Protein AF-A0A8I0ADL7-F1 (afdb_monomer_lite)

Radius of gyration: 33.32 Å; chains: 1; bounding box: 75×34×121 Å

Structure (mmCIF, N/CA/C/O backbone):
data_AF-A0A8I0ADL7-F1
#
_entry.id   AF-A0A8I0ADL7-F1
#
loop_
_atom_site.group_PDB
_atom_site.id
_atom_site.type_symbol
_atom_site.label_atom_id
_atom_site.label_alt_id
_atom_site.label_comp_id
_atom_site.label_asym_id
_atom_site.label_entity_id
_atom_site.label_seq_id
_atom_site.pdbx_PDB_ins_code
_atom_site.Cartn_x
_atom_site.Cartn_y
_atom_site.Cartn_z
_atom_site.occupancy
_atom_site.B_iso_or_equiv
_atom_site.auth_seq_id
_atom_site.auth_comp_id
_atom_site.auth_asym_id
_atom_site.auth_atom_id
_atom_site.pdbx_PDB_model_num
ATOM 1 N N . MET A 1 1 ? 48.361 0.001 -85.211 1.00 38.28 1 MET A N 1
ATOM 2 C CA . MET A 1 1 ? 48.095 0.526 -83.853 1.00 38.28 1 MET A CA 1
ATOM 3 C C . MET A 1 1 ? 46.851 -0.174 -83.327 1.00 38.28 1 MET A C 1
ATOM 5 O O . MET A 1 1 ? 45.799 -0.035 -83.933 1.00 38.28 1 MET A O 1
ATOM 9 N N . CYS A 1 2 ? 47.005 -1.022 -82.308 1.00 33.47 2 CYS A N 1
ATOM 10 C CA . CYS A 1 2 ? 45.939 -1.869 -81.765 1.00 33.47 2 CYS A CA 1
ATOM 11 C C . CYS A 1 2 ? 45.079 -1.099 -80.755 1.00 33.47 2 CYS A C 1
ATOM 13 O O . CYS A 1 2 ? 45.612 -0.497 -79.826 1.00 33.47 2 CYS A O 1
ATOM 15 N N . HIS A 1 3 ? 43.758 -1.172 -80.921 1.00 34.69 3 HIS A N 1
ATOM 16 C CA . HIS A 1 3 ? 42.772 -0.795 -79.914 1.00 34.69 3 HIS A CA 1
ATOM 17 C C . HIS A 1 3 ? 42.781 -1.815 -78.773 1.00 34.69 3 HIS A C 1
ATOM 19 O O . HIS A 1 3 ? 42.575 -3.003 -79.006 1.00 34.69 3 HIS A O 1
ATOM 25 N N . ILE A 1 4 ? 42.942 -1.347 -77.536 1.00 37.59 4 ILE A N 1
ATOM 26 C CA . ILE A 1 4 ? 42.627 -2.132 -76.343 1.00 37.59 4 ILE A CA 1
ATOM 27 C C . ILE A 1 4 ? 41.613 -1.332 -75.526 1.00 37.59 4 ILE A C 1
ATOM 29 O O . ILE A 1 4 ? 41.943 -0.395 -74.806 1.00 37.59 4 ILE A O 1
ATOM 33 N N . SER A 1 5 ? 40.346 -1.708 -75.689 1.00 38.28 5 SER A N 1
ATOM 34 C CA . SER A 1 5 ? 39.256 -1.372 -74.776 1.00 38.28 5 SER A CA 1
ATOM 35 C C . SER A 1 5 ? 39.447 -2.193 -73.499 1.00 38.28 5 SER A C 1
ATOM 37 O O . SER A 1 5 ? 39.475 -3.420 -73.572 1.00 38.28 5 SER A O 1
ATOM 39 N N . HIS A 1 6 ? 39.556 -1.550 -72.337 1.00 36.50 6 HIS A N 1
ATOM 40 C CA . HIS A 1 6 ? 39.354 -2.207 -71.043 1.00 36.50 6 HIS A CA 1
ATOM 41 C C . HIS A 1 6 ? 38.124 -1.604 -70.381 1.00 36.50 6 HIS A C 1
ATOM 43 O O . HIS A 1 6 ? 38.134 -0.500 -69.842 1.00 36.50 6 HIS A O 1
ATOM 49 N N . ASN A 1 7 ? 37.036 -2.357 -70.491 1.00 37.72 7 ASN A N 1
ATOM 50 C CA . ASN A 1 7 ? 35.769 -2.089 -69.850 1.00 37.72 7 ASN A CA 1
ATOM 51 C C . ASN A 1 7 ? 35.719 -2.861 -68.518 1.00 37.72 7 ASN A C 1
ATOM 53 O O . ASN A 1 7 ? 36.075 -4.035 -68.489 1.00 37.72 7 ASN A O 1
ATOM 57 N N . LYS A 1 8 ? 35.180 -2.196 -67.487 1.00 39.69 8 LYS A N 1
ATOM 58 C CA . LYS A 1 8 ? 34.629 -2.717 -66.216 1.00 39.69 8 LYS A CA 1
ATOM 59 C C . LYS A 1 8 ? 35.579 -3.368 -65.199 1.00 39.69 8 LYS A C 1
ATOM 61 O O . LYS A 1 8 ? 36.076 -4.457 -65.413 1.00 39.69 8 LYS A O 1
ATOM 66 N N . TYR A 1 9 ? 35.608 -2.785 -63.996 1.00 37.03 9 TYR A N 1
ATOM 67 C CA . TYR A 1 9 ? 34.741 -3.232 -62.891 1.00 37.03 9 TYR A CA 1
ATOM 68 C C . TYR A 1 9 ? 34.242 -2.002 -62.115 1.00 37.03 9 TYR A C 1
ATOM 70 O O . TYR A 1 9 ? 34.957 -1.426 -61.297 1.00 37.03 9 TYR A O 1
ATOM 78 N N . LYS A 1 10 ? 33.001 -1.565 -62.375 1.00 42.97 10 LYS A N 1
ATOM 79 C CA . LYS A 1 10 ? 32.279 -0.727 -61.407 1.00 42.97 10 LYS A CA 1
ATOM 80 C C . LYS A 1 10 ? 31.961 -1.644 -60.231 1.00 42.97 10 LYS A C 1
ATOM 82 O O . LYS A 1 10 ? 31.223 -2.606 -60.404 1.00 42.97 10 LYS A O 1
ATOM 87 N N . LYS A 1 11 ? 32.550 -1.367 -59.068 1.00 43.62 11 LYS A N 1
ATOM 88 C CA . LYS A 1 11 ? 32.186 -2.012 -57.805 1.00 43.62 11 LYS A CA 1
ATOM 89 C C . LYS A 1 11 ? 30.704 -1.712 -57.571 1.00 43.62 11 LYS A C 1
ATOM 91 O O . LYS A 1 11 ? 30.345 -0.551 -57.368 1.00 43.62 11 LYS A O 1
ATOM 96 N N . ASP A 1 12 ? 29.852 -2.724 -57.704 1.00 48.47 12 ASP A N 1
ATOM 97 C CA . ASP A 1 12 ? 28.422 -2.587 -57.459 1.00 48.47 12 ASP A CA 1
ATOM 98 C C . ASP A 1 12 ? 28.220 -2.124 -56.014 1.00 48.47 12 ASP A C 1
ATOM 100 O O . ASP A 1 12 ? 28.507 -2.852 -55.066 1.00 48.47 12 ASP A O 1
ATOM 104 N N . LYS A 1 13 ? 27.717 -0.897 -55.830 1.00 50.97 13 LYS A N 1
ATOM 105 C CA . LYS A 1 13 ? 27.369 -0.333 -54.510 1.00 50.97 13 LYS A CA 1
ATOM 106 C C . LYS A 1 13 ? 26.152 -1.021 -53.864 1.00 50.97 13 LYS A C 1
ATOM 108 O O . LYS A 1 13 ? 25.677 -0.569 -52.828 1.00 50.97 13 LYS A O 1
ATOM 113 N N . ASN A 1 14 ? 25.650 -2.086 -54.488 1.00 50.06 14 ASN A N 1
ATOM 114 C CA . ASN A 1 14 ? 24.454 -2.819 -54.090 1.00 50.06 14 ASN A CA 1
ATOM 115 C C . ASN A 1 14 ? 24.756 -4.238 -53.583 1.00 50.06 14 ASN A C 1
ATOM 117 O O . ASN A 1 14 ? 23.829 -4.946 -53.204 1.00 50.06 14 ASN A O 1
ATOM 121 N N . ALA A 1 15 ? 26.026 -4.659 -53.538 1.00 45.53 15 ALA A N 1
ATOM 122 C CA . ALA A 1 15 ? 26.404 -5.924 -52.915 1.00 45.53 15 ALA A CA 1
ATOM 123 C C . ALA A 1 15 ? 26.212 -5.823 -51.387 1.00 45.53 15 ALA A C 1
ATOM 125 O O . ALA A 1 15 ? 27.072 -5.291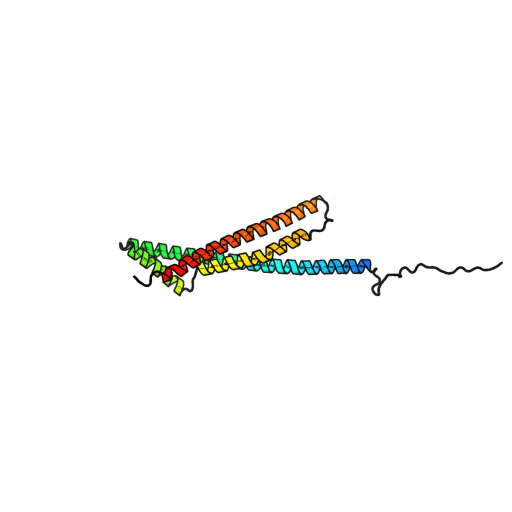 -50.690 1.00 45.53 15 ALA A O 1
ATOM 126 N N . GLY A 1 16 ? 25.051 -6.269 -50.891 1.00 53.47 16 GLY A N 1
ATOM 127 C CA . GLY A 1 16 ? 24.686 -6.268 -49.465 1.00 53.47 16 GLY A CA 1
ATOM 128 C C . GLY A 1 16 ? 23.463 -5.419 -49.088 1.00 53.47 16 GLY A C 1
ATOM 129 O O . GLY A 1 16 ? 23.227 -5.203 -47.901 1.00 53.47 16 GLY A O 1
ATOM 130 N N . ARG A 1 17 ? 22.698 -4.909 -50.065 1.00 52.03 17 ARG A N 1
ATOM 131 C CA . ARG A 1 17 ? 21.415 -4.227 -49.820 1.00 52.03 17 ARG A CA 1
ATOM 132 C C . ARG A 1 17 ? 20.249 -5.163 -50.116 1.00 52.03 17 ARG A C 1
ATOM 134 O O . ARG A 1 17 ? 20.230 -5.803 -51.163 1.00 52.03 17 ARG A O 1
ATOM 141 N N . ASN A 1 18 ? 19.291 -5.223 -49.201 1.00 57.12 18 ASN A N 1
ATOM 142 C CA . ASN A 1 18 ? 18.025 -5.928 -49.389 1.00 57.12 18 ASN A CA 1
ATOM 143 C C . ASN A 1 18 ? 17.024 -5.074 -50.202 1.00 57.12 18 ASN A C 1
ATOM 145 O O . ASN A 1 18 ? 17.338 -3.953 -50.604 1.00 57.12 18 ASN A O 1
ATOM 149 N N . GLU A 1 19 ? 15.816 -5.597 -50.447 1.00 59.50 19 GLU A N 1
ATOM 150 C CA . GLU A 1 19 ? 14.785 -5.006 -51.330 1.00 59.50 19 GLU A CA 1
ATOM 151 C C . GLU A 1 19 ? 14.378 -3.560 -50.973 1.00 59.50 19 GLU A C 1
ATOM 153 O O . GLU A 1 19 ? 13.867 -2.833 -51.822 1.00 59.50 19 GLU A O 1
ATOM 158 N N . THR A 1 20 ? 14.662 -3.107 -49.747 1.00 60.91 20 THR A N 1
ATOM 159 C CA . THR A 1 20 ? 14.390 -1.744 -49.259 1.00 60.91 20 THR A CA 1
ATOM 160 C C . THR A 1 20 ? 15.557 -0.763 -49.446 1.00 60.91 20 THR A C 1
ATOM 162 O O . THR A 1 20 ? 15.407 0.426 -49.170 1.00 60.91 20 THR A O 1
ATOM 165 N N . GLY A 1 21 ? 16.720 -1.217 -49.928 1.00 68.31 21 GLY A N 1
ATOM 166 C CA . GLY A 1 21 ? 17.890 -0.374 -50.210 1.00 68.31 21 GLY A CA 1
ATOM 167 C C . GLY A 1 21 ? 18.791 -0.062 -49.006 1.00 68.31 21 GLY A C 1
ATOM 168 O O . GLY A 1 21 ? 19.774 0.672 -49.162 1.00 68.31 21 GLY A O 1
ATOM 169 N N . TYR A 1 22 ? 18.511 -0.628 -47.829 1.00 75.62 22 TYR A N 1
ATOM 170 C CA . TYR A 1 22 ? 19.315 -0.457 -46.614 1.00 75.62 22 TYR A CA 1
ATOM 171 C C . TYR A 1 22 ? 20.359 -1.571 -46.455 1.00 75.62 22 TYR A C 1
ATOM 173 O O . TYR A 1 22 ? 20.213 -2.664 -46.999 1.00 75.62 22 TYR A O 1
ATOM 181 N N . SER A 1 23 ? 21.453 -1.288 -45.736 1.00 82.06 23 SER A N 1
ATOM 182 C CA . SER A 1 23 ? 22.385 -2.347 -45.331 1.00 82.06 23 SER A CA 1
ATOM 183 C C . SER A 1 23 ? 21.751 -3.208 -44.241 1.00 82.06 23 SER A C 1
ATOM 185 O O . SER A 1 23 ? 20.998 -2.699 -43.408 1.00 82.06 23 SER A O 1
ATOM 187 N N . GLU A 1 24 ? 22.103 -4.491 -44.205 1.00 82.12 24 GLU A N 1
ATOM 188 C CA . GLU A 1 24 ? 21.674 -5.431 -43.160 1.00 82.12 24 GLU A CA 1
ATOM 189 C C . GLU A 1 24 ? 21.956 -4.900 -41.741 1.00 82.12 24 GLU A C 1
ATOM 191 O O . GLU A 1 24 ? 21.109 -4.984 -40.857 1.00 82.12 24 GLU A O 1
ATOM 196 N N . GLU A 1 25 ? 23.096 -4.231 -41.547 1.00 83.56 25 GLU A N 1
ATOM 197 C CA . GLU A 1 25 ? 23.460 -3.559 -40.293 1.00 83.56 25 GLU A CA 1
ATOM 198 C C . GLU A 1 25 ? 22.448 -2.477 -39.876 1.00 83.56 25 GLU A C 1
ATOM 200 O O . GLU A 1 25 ? 22.075 -2.387 -38.706 1.00 83.56 25 GLU A O 1
ATOM 205 N N . THR A 1 26 ? 21.962 -1.677 -40.831 1.00 81.75 26 THR A N 1
ATOM 206 C CA . THR A 1 26 ? 20.983 -0.614 -40.556 1.00 81.75 26 THR A CA 1
ATOM 207 C C . THR A 1 26 ? 19.642 -1.207 -40.128 1.00 81.75 26 THR A C 1
ATOM 209 O O . THR A 1 26 ? 19.008 -0.701 -39.203 1.00 81.75 26 THR A O 1
ATOM 212 N N . ILE A 1 27 ? 19.228 -2.305 -40.763 1.00 81.81 27 ILE A N 1
ATOM 213 C CA . ILE A 1 27 ? 17.980 -3.011 -40.442 1.00 81.81 27 ILE A CA 1
ATOM 214 C C . ILE A 1 27 ? 18.072 -3.684 -39.079 1.00 81.81 27 ILE A C 1
ATOM 216 O O . ILE A 1 27 ? 17.157 -3.551 -38.273 1.00 81.81 27 ILE A O 1
ATOM 220 N N . ASN A 1 28 ? 19.193 -4.341 -38.781 1.00 84.69 28 ASN A N 1
ATOM 221 C CA . ASN A 1 28 ? 19.417 -4.962 -37.478 1.00 84.69 28 ASN A CA 1
ATOM 222 C C . ASN A 1 28 ? 19.406 -3.919 -36.356 1.00 84.69 28 ASN A C 1
ATOM 224 O O . ASN A 1 28 ? 18.779 -4.131 -35.320 1.00 84.69 28 ASN A O 1
ATOM 228 N N . LYS A 1 29 ? 20.026 -2.754 -36.578 1.00 82.19 29 LYS A N 1
ATOM 229 C CA . LYS A 1 29 ? 19.982 -1.631 -35.634 1.00 82.19 29 LYS A CA 1
ATOM 230 C C . LYS A 1 29 ? 18.554 -1.107 -35.427 1.00 82.19 29 LYS A C 1
ATOM 232 O O . LYS A 1 29 ? 18.148 -0.919 -34.285 1.00 82.19 29 LYS A O 1
ATOM 237 N N . TYR A 1 30 ? 17.788 -0.917 -36.503 1.00 81.19 30 TYR A N 1
ATOM 238 C CA . TYR A 1 30 ? 16.381 -0.505 -36.432 1.00 81.19 30 TYR A CA 1
ATOM 239 C C . TYR A 1 30 ? 15.512 -1.513 -35.662 1.00 81.19 30 TYR A C 1
ATOM 241 O O . TYR A 1 30 ? 14.776 -1.125 -34.754 1.00 81.19 30 TYR A O 1
ATOM 249 N N . ASN A 1 31 ? 15.636 -2.803 -35.979 1.00 84.44 31 ASN A N 1
ATOM 250 C CA . ASN A 1 31 ? 14.886 -3.869 -35.316 1.00 84.44 31 ASN A CA 1
ATOM 251 C C . ASN A 1 31 ? 15.227 -3.951 -33.822 1.00 84.44 31 ASN A C 1
ATOM 253 O O . ASN A 1 31 ? 14.325 -4.104 -33.002 1.00 84.44 31 ASN A O 1
ATOM 257 N N . ASN A 1 32 ? 16.505 -3.794 -33.460 1.00 83.31 32 ASN A N 1
ATOM 258 C CA . ASN A 1 32 ? 16.939 -3.806 -32.063 1.00 83.31 32 ASN A CA 1
ATOM 259 C C . ASN A 1 32 ? 16.347 -2.641 -31.260 1.00 83.31 32 ASN A C 1
ATOM 261 O O . ASN A 1 32 ? 15.847 -2.877 -30.164 1.00 83.31 32 ASN A O 1
ATOM 265 N N . TYR A 1 33 ? 16.354 -1.413 -31.794 1.00 80.44 33 TYR A N 1
ATOM 266 C CA . TYR A 1 33 ? 15.715 -0.281 -31.109 1.00 80.44 33 TYR A CA 1
ATOM 267 C C . TYR A 1 33 ? 14.202 -0.448 -31.012 1.00 80.44 33 TYR A C 1
ATOM 269 O O . TYR A 1 33 ? 13.638 -0.249 -29.946 1.00 80.44 33 TYR A O 1
ATOM 277 N N . THR A 1 34 ? 13.555 -0.904 -32.086 1.00 78.31 34 THR A N 1
ATOM 278 C CA . THR A 1 34 ? 12.106 -1.156 -32.078 1.00 78.31 34 THR A CA 1
ATOM 279 C C . THR A 1 34 ? 11.730 -2.191 -31.014 1.00 78.31 34 THR A C 1
ATOM 281 O O . THR A 1 34 ? 10.741 -2.028 -30.306 1.00 78.31 34 THR A O 1
ATOM 284 N N . LEU A 1 35 ? 12.532 -3.250 -30.860 1.00 83.06 35 LEU A N 1
ATOM 285 C CA . LEU A 1 35 ? 12.326 -4.251 -29.815 1.00 83.06 35 LEU A CA 1
ATOM 286 C C . LEU A 1 35 ? 12.529 -3.670 -28.407 1.00 83.06 35 LEU A C 1
ATOM 288 O O . LEU A 1 35 ? 11.755 -3.996 -27.510 1.00 83.06 35 LEU A O 1
ATOM 292 N N . GLN A 1 36 ? 13.539 -2.818 -28.209 1.00 82.25 36 GLN A N 1
ATOM 293 C CA . GLN A 1 36 ? 13.762 -2.126 -26.934 1.00 82.25 36 GLN A CA 1
ATOM 294 C C . GLN A 1 36 ? 12.583 -1.215 -26.577 1.00 82.25 36 GLN A C 1
ATOM 296 O O . GLN A 1 36 ? 12.064 -1.317 -25.468 1.00 82.25 36 GLN A O 1
ATOM 301 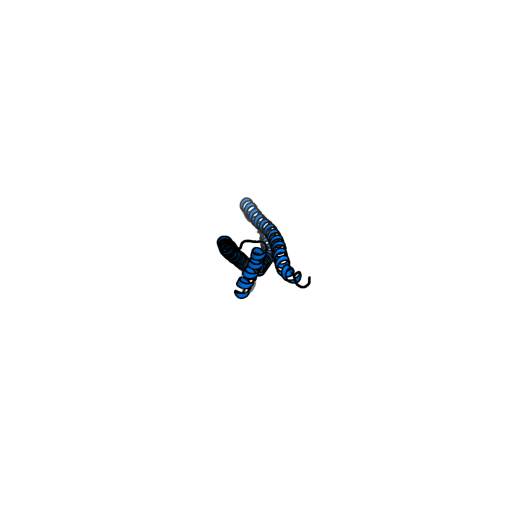N N . ASP A 1 37 ? 12.096 -0.418 -27.528 1.00 78.88 37 ASP A N 1
ATOM 302 C CA . ASP A 1 37 ? 10.944 0.465 -27.324 1.00 78.88 37 ASP A CA 1
ATOM 303 C C . ASP A 1 37 ? 9.684 -0.330 -26.945 1.00 78.88 37 ASP A C 1
ATOM 305 O O . ASP A 1 37 ? 8.954 0.056 -26.032 1.00 78.88 37 ASP A O 1
ATOM 309 N N . LEU A 1 38 ? 9.439 -1.478 -27.589 1.00 85.00 38 LEU A N 1
ATOM 310 C CA . LEU A 1 38 ? 8.326 -2.367 -27.228 1.00 85.00 38 LEU A CA 1
ATOM 311 C C . LEU A 1 38 ? 8.464 -2.909 -25.798 1.00 85.00 38 LEU A C 1
ATOM 313 O O . LEU A 1 38 ? 7.496 -2.889 -25.038 1.00 85.00 38 LEU A O 1
ATOM 317 N N . GLN A 1 39 ? 9.665 -3.341 -25.404 1.00 87.38 39 GLN A N 1
ATOM 318 C CA . GLN A 1 39 ? 9.930 -3.810 -24.040 1.00 87.38 39 GLN A CA 1
ATOM 319 C C . GLN A 1 39 ? 9.786 -2.696 -22.997 1.00 87.38 39 GLN A C 1
ATOM 321 O O . GLN A 1 39 ? 9.387 -2.965 -21.863 1.00 87.38 39 GLN A O 1
ATOM 326 N N . ASP A 1 40 ? 10.139 -1.461 -23.342 1.00 84.56 40 ASP A N 1
ATOM 327 C CA . ASP A 1 40 ? 9.992 -0.313 -22.453 1.00 84.56 40 ASP A CA 1
ATOM 328 C C . ASP A 1 40 ? 8.523 0.108 -22.326 1.00 84.56 40 ASP A C 1
ATOM 330 O O . ASP A 1 40 ? 8.077 0.420 -21.219 1.00 84.56 40 ASP A O 1
ATOM 334 N N . ILE A 1 41 ? 7.735 0.022 -23.405 1.00 85.25 41 ILE A N 1
ATOM 335 C CA . ILE A 1 41 ? 6.276 0.200 -23.356 1.00 85.25 41 ILE A CA 1
ATOM 336 C C . ILE A 1 41 ? 5.644 -0.817 -22.402 1.00 85.25 41 ILE A C 1
ATOM 338 O O . ILE A 1 41 ? 4.873 -0.422 -21.528 1.00 85.25 41 ILE A O 1
ATOM 342 N N . GLU A 1 42 ? 5.970 -2.105 -22.521 1.00 89.56 42 GLU A N 1
ATOM 343 C CA . GLU A 1 42 ? 5.439 -3.150 -21.631 1.00 89.56 42 GLU A CA 1
ATOM 344 C C . GLU A 1 42 ? 5.814 -2.907 -20.162 1.00 89.56 42 GLU A C 1
ATOM 346 O O . GLU A 1 42 ? 4.986 -3.053 -19.254 1.00 89.56 42 GLU A O 1
ATOM 351 N N . LEU A 1 43 ? 7.054 -2.483 -19.919 1.00 90.75 43 LEU A N 1
ATOM 352 C CA . LEU A 1 43 ? 7.555 -2.206 -18.580 1.00 90.75 43 LEU A CA 1
ATOM 353 C C . LEU A 1 43 ? 6.862 -0.983 -17.961 1.00 90.75 43 LEU A C 1
ATOM 355 O O . LEU A 1 43 ? 6.409 -1.047 -16.816 1.00 90.75 43 LEU A O 1
ATOM 359 N N . LEU A 1 44 ? 6.710 0.105 -18.721 1.00 90.00 44 LEU A N 1
ATOM 360 C CA . LEU A 1 44 ? 5.943 1.279 -18.296 1.00 90.00 44 LEU A CA 1
ATOM 361 C C . LEU A 1 44 ? 4.471 0.933 -18.077 1.00 90.00 44 LEU A C 1
ATOM 363 O O . LEU A 1 44 ? 3.865 1.425 -17.124 1.00 90.00 44 LEU A O 1
ATOM 367 N N . GLN A 1 45 ? 3.905 0.061 -18.914 1.00 93.69 45 GLN A N 1
ATOM 368 C CA . GLN A 1 45 ? 2.528 -0.387 -18.768 1.00 93.69 45 GLN A CA 1
ATOM 369 C C . GLN A 1 45 ? 2.291 -1.161 -17.479 1.00 93.69 45 GLN A C 1
ATOM 371 O O . GLN A 1 45 ? 1.288 -0.960 -16.794 1.00 93.69 45 GLN A O 1
ATOM 376 N N . THR A 1 46 ? 3.220 -2.047 -17.147 1.00 94.06 46 THR A N 1
ATOM 377 C CA . THR A 1 46 ? 3.159 -2.822 -15.909 1.00 94.06 46 THR A CA 1
ATOM 378 C C . THR A 1 46 ? 3.353 -1.910 -14.699 1.00 94.06 46 THR A C 1
ATOM 380 O O . THR A 1 46 ? 2.622 -2.039 -13.718 1.00 94.06 46 THR A O 1
ATOM 383 N N . GLN A 1 47 ? 4.253 -0.925 -14.797 1.00 94.56 47 GLN A N 1
ATOM 384 C CA . GLN A 1 47 ? 4.495 0.033 -13.721 1.00 94.56 47 GLN A CA 1
ATOM 385 C C . GLN A 1 47 ? 3.241 0.834 -13.364 1.00 94.56 47 GLN A C 1
ATOM 387 O O . GLN A 1 47 ? 2.871 0.871 -12.193 1.00 94.56 47 GLN A O 1
ATOM 392 N N . TRP A 1 48 ? 2.579 1.475 -14.335 1.00 93.81 48 TRP A N 1
ATOM 393 C CA . TRP A 1 48 ? 1.426 2.322 -14.001 1.00 93.81 48 TRP A CA 1
ATOM 394 C C . TRP A 1 48 ? 0.256 1.503 -13.449 1.00 93.81 48 TRP A C 1
ATOM 396 O O . TRP A 1 48 ? -0.457 1.974 -12.566 1.00 93.81 48 TRP A O 1
ATOM 406 N N . LYS A 1 49 ? 0.077 0.257 -13.910 1.00 97.06 49 LYS A N 1
ATOM 407 C CA . LYS A 1 49 ? -0.934 -0.656 -13.356 1.00 97.06 49 LYS A CA 1
ATOM 408 C C . LYS A 1 49 ? -0.644 -0.986 -11.895 1.00 97.06 49 LYS A C 1
ATOM 410 O O . LYS A 1 49 ? -1.552 -0.926 -11.077 1.00 97.06 49 LYS A O 1
ATOM 415 N N . ALA A 1 50 ? 0.609 -1.287 -11.562 1.00 96.31 50 ALA A N 1
ATOM 416 C CA . ALA A 1 50 ? 1.011 -1.556 -10.185 1.00 96.31 50 ALA A CA 1
ATOM 417 C C . ALA A 1 50 ? 0.860 -0.317 -9.283 1.00 96.31 50 ALA A C 1
ATOM 419 O O . ALA A 1 50 ? 0.367 -0.426 -8.165 1.00 96.31 50 ALA A O 1
ATOM 420 N N . GLN A 1 51 ? 1.175 0.876 -9.797 1.00 96.31 51 GLN A N 1
ATOM 421 C CA . GLN A 1 51 ? 0.932 2.137 -9.087 1.00 96.31 51 GLN A CA 1
ATOM 422 C C . GLN A 1 51 ? -0.559 2.377 -8.816 1.00 96.31 51 GLN A C 1
ATOM 424 O O . GLN A 1 51 ? -0.908 2.842 -7.736 1.00 96.31 51 GLN A O 1
ATOM 429 N N . LEU A 1 52 ? -1.457 2.032 -9.746 1.00 97.75 52 LEU A N 1
ATOM 430 C CA . LEU A 1 52 ? -2.899 2.109 -9.483 1.00 97.75 52 LEU A CA 1
ATOM 431 C C . LEU A 1 52 ? -3.343 1.160 -8.369 1.00 97.75 52 LEU A C 1
ATOM 433 O O . LEU A 1 52 ? -4.222 1.519 -7.593 1.00 97.75 52 LEU A O 1
ATOM 437 N N . ILE A 1 53 ? -2.739 -0.025 -8.267 1.00 97.31 53 ILE A N 1
ATOM 438 C CA . ILE A 1 53 ? -3.029 -0.951 -7.168 1.00 97.31 53 ILE A CA 1
ATOM 439 C C . ILE A 1 53 ? -2.609 -0.338 -5.828 1.00 97.31 53 ILE A C 1
ATOM 441 O O . ILE A 1 53 ? -3.403 -0.369 -4.892 1.00 97.31 53 ILE A O 1
ATOM 445 N N . LEU A 1 54 ? -1.422 0.276 -5.750 1.00 97.00 54 LEU A N 1
ATOM 446 C CA . LEU A 1 54 ? -0.998 1.003 -4.546 1.00 97.00 54 LEU A CA 1
ATOM 447 C C . LEU A 1 54 ? -1.988 2.110 -4.174 1.00 97.00 54 LEU A C 1
ATOM 449 O O . LEU A 1 54 ? -2.376 2.226 -3.017 1.00 97.00 54 LEU A O 1
ATOM 453 N N . VAL A 1 55 ? -2.439 2.900 -5.156 1.00 97.81 55 VAL A N 1
ATOM 454 C CA . VAL A 1 55 ? -3.443 3.952 -4.928 1.00 97.81 55 VAL A CA 1
ATOM 455 C C . VAL A 1 55 ? -4.733 3.369 -4.348 1.00 97.81 55 VAL A C 1
ATOM 457 O O . VAL A 1 55 ? -5.302 3.953 -3.430 1.00 97.81 55 VAL A O 1
ATOM 460 N N . LEU A 1 56 ? -5.195 2.220 -4.849 1.00 97.69 56 LEU A N 1
ATOM 461 C CA . LEU A 1 56 ? -6.367 1.540 -4.294 1.00 97.69 56 LEU A CA 1
ATOM 462 C C . LEU A 1 56 ? -6.127 1.056 -2.858 1.00 97.69 56 LEU A C 1
ATOM 464 O O . LEU A 1 56 ? -7.016 1.214 -2.026 1.00 97.69 56 LEU A O 1
ATOM 468 N N . GLY A 1 57 ? -4.940 0.522 -2.564 1.00 97.44 57 GLY A N 1
ATOM 469 C CA . GLY A 1 57 ? -4.528 0.152 -1.209 1.00 97.44 57 GLY A CA 1
ATOM 470 C C . GLY A 1 57 ? -4.615 1.332 -0.239 1.00 97.44 57 GLY A C 1
ATOM 471 O O . GLY A 1 57 ? -5.389 1.280 0.714 1.00 97.44 57 GLY A O 1
ATOM 472 N N . TYR A 1 58 ? -3.977 2.454 -0.577 1.00 97.38 58 TYR A N 1
ATOM 473 C CA . TYR A 1 58 ? -4.023 3.671 0.237 1.00 97.38 58 TYR A CA 1
ATOM 474 C C . TYR A 1 58 ? -5.434 4.247 0.417 1.00 97.38 58 TYR A C 1
ATOM 476 O O . TYR A 1 58 ? -5.763 4.788 1.473 1.00 97.38 58 TYR A O 1
ATOM 484 N N . LEU A 1 59 ? -6.302 4.144 -0.595 1.00 98.12 59 LEU A N 1
ATOM 485 C CA . LEU A 1 59 ? -7.702 4.565 -0.467 1.00 98.12 59 LEU A CA 1
ATOM 486 C C . LEU A 1 59 ? -8.478 3.685 0.524 1.00 98.12 59 LEU A C 1
ATOM 488 O O . LEU A 1 59 ? -9.341 4.191 1.250 1.00 98.12 59 LEU A O 1
ATOM 492 N N . LEU A 1 60 ? -8.179 2.387 0.580 1.00 96.81 60 LEU A N 1
ATOM 493 C CA . LEU A 1 60 ? -8.758 1.489 1.578 1.00 96.81 60 LEU A CA 1
ATOM 494 C C . LEU A 1 60 ? -8.185 1.748 2.973 1.00 96.81 60 LEU A C 1
ATOM 496 O O . LEU A 1 60 ? -8.957 1.775 3.927 1.00 96.81 60 LEU A O 1
ATOM 500 N N . GLU A 1 61 ? -6.886 2.021 3.102 1.00 96.12 61 GLU A N 1
ATOM 501 C CA . GLU A 1 61 ? -6.269 2.400 4.383 1.00 96.12 61 GLU A CA 1
ATOM 502 C C . GLU A 1 61 ? -6.892 3.694 4.935 1.00 96.12 61 GLU A C 1
ATOM 504 O O . GLU A 1 61 ? -7.279 3.780 6.108 1.00 96.12 61 GLU A O 1
ATOM 509 N N . TYR A 1 62 ? -7.084 4.688 4.064 1.00 96.81 62 TYR A N 1
ATOM 510 C CA . TYR A 1 62 ? -7.826 5.906 4.382 1.00 96.81 62 TYR A CA 1
ATOM 511 C C . TYR A 1 62 ? -9.254 5.589 4.848 1.00 96.81 62 TYR A C 1
ATOM 513 O O . TYR A 1 62 ? -9.719 6.133 5.852 1.00 96.81 62 TYR A O 1
ATOM 521 N N . THR A 1 63 ? -9.944 4.684 4.151 1.00 95.19 63 THR A N 1
ATOM 522 C CA . THR A 1 63 ? -11.308 4.271 4.507 1.00 95.19 63 THR A CA 1
ATOM 523 C C . THR A 1 63 ? -11.348 3.600 5.881 1.00 95.19 63 THR A C 1
ATOM 525 O O . THR A 1 63 ? -12.178 3.981 6.706 1.00 95.19 63 THR A O 1
ATOM 528 N N . ALA A 1 64 ? -10.427 2.677 6.167 1.00 94.44 64 ALA A N 1
ATOM 529 C CA . ALA A 1 64 ? -10.299 2.041 7.477 1.00 94.44 64 ALA A CA 1
ATOM 530 C C . ALA A 1 64 ? -10.053 3.083 8.580 1.00 94.44 64 ALA A C 1
ATOM 532 O O . ALA A 1 64 ? -10.710 3.064 9.620 1.00 94.44 64 ALA A O 1
ATOM 533 N N . SER A 1 65 ? -9.189 4.068 8.327 1.00 95.00 65 SER A N 1
ATOM 534 C CA . SER A 1 65 ? -8.930 5.163 9.271 1.00 95.00 65 SER A CA 1
ATOM 535 C C . SER A 1 65 ? -10.190 5.982 9.572 1.00 95.00 65 SER A C 1
ATOM 537 O O . SER A 1 65 ? -10.478 6.277 10.733 1.00 95.00 65 SER A O 1
ATOM 539 N N . VAL A 1 66 ? -10.978 6.323 8.547 1.00 94.75 66 VAL A N 1
ATOM 540 C CA . VAL A 1 66 ? -12.255 7.038 8.719 1.00 94.75 66 VAL A CA 1
ATOM 541 C C . VAL A 1 66 ? -13.255 6.198 9.512 1.00 94.75 66 VAL A C 1
ATOM 543 O O . VAL A 1 66 ? -13.897 6.716 10.426 1.00 94.75 66 VAL A O 1
ATOM 546 N N . GLN A 1 67 ? -13.374 4.906 9.209 1.00 91.69 67 GLN A N 1
ATOM 547 C CA . GLN A 1 67 ? -14.252 4.012 9.964 1.00 91.69 67 GLN A CA 1
ATOM 548 C C . GLN A 1 67 ? -13.820 3.917 11.437 1.00 91.69 67 GLN A C 1
ATOM 550 O O . GLN A 1 67 ? -14.659 4.058 12.325 1.00 91.69 67 GLN A O 1
ATOM 555 N N . GLY A 1 68 ? -12.518 3.785 11.712 1.00 91.38 68 GLY A N 1
ATOM 556 C CA . GLY A 1 68 ? -11.975 3.784 13.072 1.00 91.38 68 GLY A CA 1
ATOM 557 C C . GLY A 1 68 ? -12.276 5.081 13.832 1.00 91.38 68 GLY A C 1
ATOM 558 O O . GLY A 1 68 ? -12.683 5.041 14.993 1.00 91.38 68 GLY A O 1
ATOM 559 N N . ILE A 1 69 ? -12.163 6.241 13.175 1.00 92.69 69 ILE A N 1
ATOM 560 C CA . ILE A 1 69 ? -12.563 7.530 13.762 1.00 92.69 69 ILE A CA 1
ATOM 561 C C . ILE A 1 69 ? -14.052 7.527 14.124 1.00 92.69 69 ILE A C 1
ATOM 563 O O . ILE A 1 69 ? -14.401 7.957 15.224 1.00 92.69 69 ILE A O 1
ATOM 567 N N . ASN A 1 70 ? -14.920 7.031 13.240 1.00 91.19 70 ASN A N 1
ATOM 568 C CA . ASN A 1 70 ? -16.362 6.980 13.491 1.00 91.19 70 ASN A CA 1
ATOM 569 C C . ASN A 1 70 ? -16.698 6.088 14.696 1.00 91.19 70 ASN A C 1
ATOM 571 O O . ASN A 1 70 ? -17.466 6.510 15.562 1.00 91.19 70 ASN A O 1
ATOM 575 N N . ILE A 1 71 ? -16.063 4.914 14.802 1.00 90.31 71 ILE A N 1
ATOM 576 C CA . ILE A 1 71 ? -16.185 4.013 15.962 1.00 90.31 71 ILE A CA 1
ATOM 577 C C . ILE A 1 71 ? -15.790 4.739 17.249 1.00 90.31 71 ILE A C 1
ATOM 579 O O . ILE A 1 71 ? -16.530 4.740 18.235 1.00 90.31 71 ILE A O 1
ATOM 583 N N . LEU A 1 72 ? -14.635 5.409 17.247 1.00 90.62 72 LEU A N 1
ATOM 584 C CA . LEU A 1 72 ? -14.147 6.135 18.418 1.00 90.62 72 LEU A CA 1
ATOM 585 C C . LEU A 1 72 ? -15.073 7.289 18.812 1.00 90.62 72 LEU A C 1
ATOM 587 O O . LEU A 1 72 ? -15.349 7.468 19.999 1.00 90.62 72 LEU A O 1
ATOM 591 N N . GLN A 1 73 ? -15.567 8.059 17.843 1.00 92.25 73 GLN A N 1
ATOM 592 C CA . GLN A 1 73 ? -16.497 9.162 18.092 1.00 92.25 73 GLN A CA 1
ATOM 593 C C . GLN A 1 73 ? -17.821 8.667 18.677 1.00 92.25 73 GLN A C 1
ATOM 595 O O . GLN A 1 73 ? -18.306 9.249 19.652 1.00 92.25 73 GLN A O 1
ATOM 600 N N . PHE A 1 74 ? -18.374 7.581 18.131 1.00 90.00 74 PHE A N 1
ATOM 601 C CA . PHE A 1 74 ? -19.585 6.953 18.655 1.00 90.00 74 PHE A CA 1
ATOM 602 C C . PHE A 1 74 ? -19.375 6.477 20.098 1.00 90.00 74 PHE A C 1
ATOM 604 O O . PHE A 1 74 ? -20.124 6.870 20.997 1.00 90.00 74 PHE A O 1
ATOM 611 N N . ARG A 1 75 ? -18.283 5.745 20.350 1.00 89.69 75 ARG A N 1
ATOM 612 C CA . ARG A 1 75 ? -17.924 5.249 21.685 1.00 89.69 75 ARG A CA 1
ATOM 613 C C . ARG A 1 75 ? -17.750 6.377 22.704 1.00 89.69 75 ARG A C 1
ATOM 615 O O . ARG A 1 75 ? -18.245 6.272 23.822 1.00 89.69 75 ARG A O 1
ATOM 622 N N . ILE A 1 76 ? -17.084 7.475 22.334 1.00 91.38 76 ILE A N 1
ATOM 623 C CA . ILE A 1 76 ? -16.913 8.652 23.206 1.00 91.38 76 ILE A CA 1
ATOM 624 C C . ILE A 1 76 ? -18.267 9.286 23.539 1.00 91.38 76 ILE A C 1
ATOM 626 O O . ILE A 1 76 ? -18.524 9.615 24.699 1.00 91.38 76 ILE A O 1
ATOM 630 N N . LYS A 1 77 ? -19.136 9.460 22.536 1.00 91.69 77 LYS A N 1
ATOM 631 C CA . LYS A 1 77 ? -20.465 10.048 22.728 1.00 91.69 77 LYS A CA 1
ATOM 632 C C . LYS A 1 77 ? -21.296 9.211 23.700 1.00 91.69 77 LYS A C 1
ATOM 634 O O . LYS A 1 77 ? -21.801 9.758 24.678 1.00 91.69 77 LYS A O 1
ATOM 639 N N . ARG A 1 78 ? -21.374 7.898 23.478 1.00 89.25 78 ARG A N 1
ATOM 640 C CA . ARG A 1 78 ? -22.122 6.981 24.345 1.00 89.25 78 ARG A CA 1
ATOM 641 C C . ARG A 1 78 ? -21.563 6.900 25.757 1.00 89.25 78 ARG A C 1
ATOM 643 O O . ARG A 1 78 ? -22.320 7.021 26.716 1.00 89.25 78 ARG A O 1
ATOM 650 N N . ARG A 1 79 ? -20.239 6.808 25.907 1.00 90.31 79 ARG A N 1
ATOM 651 C CA . ARG A 1 79 ? -19.599 6.826 27.230 1.00 90.31 79 ARG A CA 1
ATOM 652 C C . ARG A 1 79 ? -19.964 8.085 28.022 1.00 90.31 79 ARG A C 1
ATOM 654 O O . ARG A 1 79 ? -20.264 7.996 29.209 1.00 90.31 79 ARG A O 1
ATOM 661 N N . ASN A 1 80 ? -19.977 9.247 27.368 1.00 91.12 80 ASN A N 1
ATOM 662 C CA . ASN A 1 80 ? -20.393 10.495 28.006 1.00 91.12 80 ASN A CA 1
ATOM 663 C C . ASN A 1 80 ? -21.870 10.469 28.427 1.00 91.12 80 ASN A C 1
ATOM 665 O O . ASN A 1 80 ? -22.188 10.956 29.507 1.00 91.12 80 ASN A O 1
ATOM 669 N N . GLU A 1 81 ? -22.767 9.906 27.616 1.00 89.75 81 GLU A N 1
ATOM 670 C CA . GLU A 1 81 ? -24.191 9.769 27.961 1.00 89.75 81 GLU A CA 1
ATOM 671 C C . GLU A 1 81 ? -24.391 8.890 29.209 1.00 89.75 81 GLU A C 1
ATOM 673 O O . GLU A 1 81 ? -25.069 9.311 30.149 1.00 89.75 81 GLU A O 1
ATOM 678 N N . ILE A 1 82 ? -23.725 7.731 29.269 1.00 88.50 82 ILE A N 1
ATOM 679 C CA . ILE A 1 82 ? -23.746 6.812 30.424 1.00 88.50 82 ILE A CA 1
ATOM 680 C C . ILE A 1 82 ? -23.195 7.500 31.683 1.00 88.50 82 ILE A C 1
ATOM 682 O O . ILE A 1 82 ? -23.776 7.411 32.769 1.00 88.50 82 ILE A O 1
ATOM 686 N N . PHE A 1 83 ? -22.091 8.239 31.537 1.00 90.50 83 PHE A N 1
ATOM 687 C CA . PHE A 1 83 ? -21.486 8.989 32.636 1.00 90.50 83 PHE A CA 1
ATOM 688 C C . PHE A 1 83 ? -22.424 10.062 33.194 1.00 90.50 83 PHE A C 1
ATOM 690 O O . PHE A 1 83 ? -22.607 10.148 34.409 1.00 90.50 83 PHE A O 1
ATOM 697 N N . GLN A 1 84 ? -23.071 10.845 32.328 1.00 91.50 84 GLN A N 1
ATOM 698 C CA . GLN A 1 84 ? -24.019 11.882 32.753 1.00 91.50 84 GLN A CA 1
ATOM 699 C C . GLN A 1 84 ? -25.292 11.300 33.386 1.00 91.50 84 GLN A C 1
ATOM 701 O O . GLN A 1 84 ? -25.894 11.942 34.245 1.00 91.50 84 GLN A O 1
ATOM 706 N N . ALA A 1 85 ? -25.685 10.080 33.011 1.00 90.88 85 ALA A N 1
ATOM 707 C CA . ALA A 1 85 ? -26.788 9.357 33.640 1.00 90.88 85 ALA A CA 1
ATOM 708 C C . ALA A 1 85 ? -26.447 8.811 35.043 1.00 90.88 85 ALA A C 1
ATOM 710 O O . ALA A 1 85 ? -27.330 8.296 35.729 1.00 90.88 85 ALA A O 1
ATOM 711 N N . GLY A 1 86 ? -25.187 8.915 35.487 1.00 88.69 86 GLY A N 1
ATOM 712 C CA . GLY A 1 86 ? -24.726 8.362 36.764 1.00 88.69 86 GLY A CA 1
ATOM 713 C C . GLY A 1 86 ? -24.624 6.835 36.767 1.00 88.69 86 GLY A C 1
ATOM 714 O O . GLY A 1 86 ? -24.638 6.232 37.837 1.00 88.69 86 GLY A O 1
ATOM 715 N N . GLN A 1 87 ? -24.545 6.218 35.585 1.00 86.75 87 GLN A N 1
ATOM 716 C CA . GLN A 1 87 ? -24.539 4.765 35.383 1.00 86.75 87 GLN A CA 1
ATOM 717 C C . GLN A 1 87 ? -23.158 4.229 34.986 1.00 86.75 87 GLN A C 1
ATOM 719 O O . GLN A 1 87 ? -23.043 3.093 34.559 1.00 86.75 87 GLN A O 1
ATOM 724 N N . TYR A 1 88 ? -22.095 5.033 35.074 1.00 83.31 88 TYR A N 1
ATOM 725 C CA . TYR A 1 88 ? -20.779 4.591 34.617 1.00 83.31 88 TYR A CA 1
ATOM 726 C C . TYR A 1 88 ? -20.140 3.593 35.588 1.00 83.31 88 TYR A C 1
ATOM 728 O O . TYR A 1 88 ? -19.863 3.930 36.742 1.00 83.31 88 TYR A O 1
ATOM 736 N N . GLY A 1 89 ? -19.870 2.393 35.083 1.00 83.31 89 GLY A N 1
ATOM 737 C CA . GLY A 1 89 ? -19.190 1.307 35.774 1.00 83.31 89 GLY A CA 1
ATOM 738 C C . GLY A 1 89 ? -18.604 0.293 34.788 1.00 83.31 89 GLY A C 1
ATOM 739 O O . GLY A 1 89 ? -18.814 0.382 33.578 1.00 83.31 89 GLY A O 1
ATOM 740 N N . ASP A 1 90 ? -17.851 -0.678 35.313 1.00 81.62 90 ASP A N 1
ATOM 741 C CA . ASP A 1 90 ? -17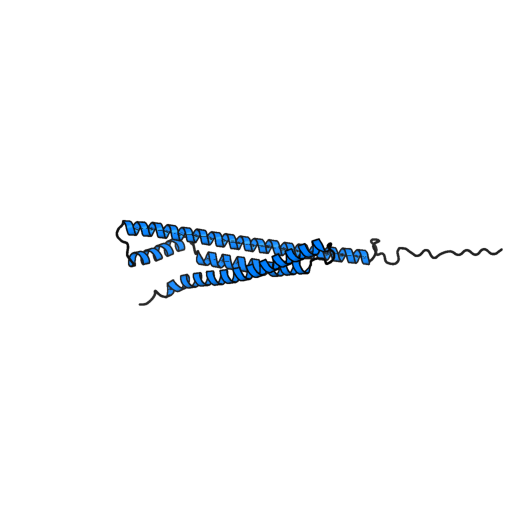.133 -1.681 34.506 1.00 81.62 90 ASP A CA 1
ATOM 742 C C . ASP A 1 90 ? -18.078 -2.551 33.656 1.00 81.62 90 ASP A C 1
ATOM 744 O O . ASP A 1 90 ? -17.726 -3.002 32.561 1.00 81.62 90 ASP A O 1
ATOM 748 N N . LYS A 1 91 ? -19.300 -2.773 34.153 1.00 82.50 91 LYS A N 1
ATOM 749 C CA . LYS A 1 91 ? -20.330 -3.536 33.449 1.00 82.50 91 LYS A CA 1
ATOM 750 C C . LYS A 1 91 ? -20.838 -2.768 32.228 1.00 82.50 91 LYS A C 1
ATOM 752 O O . LYS A 1 91 ? -20.882 -3.321 31.134 1.00 82.50 91 LYS A O 1
ATOM 757 N N . GLU A 1 92 ? -21.155 -1.492 32.402 1.00 83.00 92 GLU A N 1
ATOM 758 C CA . GLU A 1 92 ? -21.643 -0.613 31.342 1.00 83.00 92 GLU A CA 1
ATOM 759 C C . GLU A 1 92 ? -20.559 -0.322 30.298 1.00 83.00 92 GLU A C 1
ATOM 761 O O . GLU A 1 92 ? -20.866 -0.148 29.122 1.00 83.00 92 GLU A O 1
ATOM 766 N N . GLU A 1 93 ? -19.281 -0.317 30.688 1.00 78.81 93 GLU A N 1
ATOM 767 C CA . GLU A 1 93 ? -18.172 -0.232 29.734 1.00 78.81 93 GLU A CA 1
ATOM 768 C C . GLU A 1 93 ? -18.061 -1.489 28.855 1.00 78.81 93 GLU A C 1
ATOM 770 O O . GLU A 1 93 ? -17.807 -1.364 27.657 1.00 78.81 93 GLU A O 1
ATOM 775 N N . SER A 1 94 ? -18.315 -2.682 29.402 1.00 80.75 94 SER A N 1
ATOM 776 C CA . SER A 1 94 ? -18.371 -3.915 28.600 1.00 80.75 94 SER A CA 1
ATOM 777 C C . SER A 1 94 ? -19.596 -3.948 27.679 1.00 80.75 94 SER A C 1
ATOM 779 O O . SER A 1 94 ? -19.469 -4.284 26.505 1.00 80.75 94 SER A O 1
ATOM 781 N N . GLU A 1 95 ? -20.771 -3.544 28.174 1.00 83.75 95 GLU A N 1
ATOM 782 C CA . GLU A 1 95 ? -21.995 -3.442 27.359 1.00 83.75 95 GLU A CA 1
ATOM 783 C C . GLU A 1 95 ? -21.841 -2.416 26.224 1.00 83.75 95 GLU A C 1
ATOM 785 O O . GLU A 1 95 ? -22.263 -2.675 25.099 1.00 83.75 95 GLU A O 1
ATOM 790 N N . LEU A 1 96 ? -21.156 -1.296 26.482 1.00 85.06 96 LEU A N 1
ATOM 791 C CA . LEU A 1 96 ? -20.827 -0.291 25.472 1.00 85.06 96 LEU A CA 1
ATOM 792 C C . LEU A 1 96 ? -19.953 -0.856 24.345 1.00 85.06 96 LEU A C 1
ATOM 794 O O . LEU A 1 96 ? -20.140 -0.485 23.189 1.00 85.06 96 LEU A O 1
ATOM 798 N N . ILE A 1 97 ? -18.971 -1.703 24.665 1.00 82.38 97 ILE A N 1
ATOM 799 C CA . ILE A 1 97 ? -18.103 -2.321 23.650 1.00 82.38 97 ILE A CA 1
ATOM 800 C C . ILE A 1 97 ? -18.936 -3.198 22.710 1.00 82.38 97 ILE A C 1
ATOM 802 O O . ILE A 1 97 ? -18.756 -3.100 21.498 1.00 82.38 97 ILE A O 1
ATOM 806 N N . ASN A 1 98 ? -19.876 -3.971 23.258 1.00 82.69 98 ASN A N 1
ATOM 807 C CA . ASN A 1 98 ? -20.768 -4.818 22.468 1.00 82.69 98 ASN A CA 1
ATOM 808 C C . ASN A 1 98 ? -21.755 -3.984 21.629 1.00 82.69 98 ASN A C 1
ATOM 810 O O . ASN A 1 98 ? -21.881 -4.240 20.441 1.00 82.69 98 ASN A O 1
ATOM 814 N N . GLU A 1 99 ? -22.365 -2.923 22.185 1.00 84.31 99 GLU A N 1
ATOM 815 C CA . GLU A 1 99 ? -23.244 -2.009 21.419 1.00 84.31 99 GLU A CA 1
ATOM 816 C C . GLU A 1 99 ? -22.504 -1.392 20.222 1.00 84.31 99 GLU A C 1
ATOM 818 O O . GLU A 1 99 ? -23.051 -1.276 19.128 1.00 84.31 99 GLU A O 1
ATOM 823 N N . VAL A 1 100 ? -21.244 -0.992 20.421 1.00 83.94 100 VAL A N 1
ATOM 824 C CA . VAL A 1 100 ? -20.407 -0.439 19.349 1.00 83.94 100 VAL A CA 1
ATOM 825 C C . VAL A 1 100 ? -20.079 -1.507 18.301 1.00 83.94 100 VAL A C 1
ATOM 827 O O . VAL A 1 100 ? -20.033 -1.181 17.120 1.00 83.94 100 VAL A O 1
ATOM 830 N N . ALA A 1 101 ? -19.820 -2.752 18.700 1.00 81.00 101 ALA A N 1
ATOM 831 C CA . ALA A 1 101 ? -19.556 -3.831 17.752 1.00 81.00 101 ALA A CA 1
ATOM 832 C C . ALA A 1 101 ? -20.797 -4.124 16.891 1.00 81.00 101 ALA A C 1
ATOM 834 O O . ALA A 1 101 ? -20.697 -4.062 15.665 1.00 81.00 101 ALA A O 1
ATOM 835 N N . ASP A 1 102 ? -21.957 -4.312 17.527 1.00 84.00 102 ASP A N 1
ATOM 836 C CA . ASP A 1 102 ? -23.229 -4.632 16.868 1.00 84.00 102 ASP A CA 1
ATOM 837 C C . ASP A 1 102 ? -23.652 -3.537 15.871 1.00 84.00 102 ASP A C 1
ATOM 839 O O . ASP A 1 102 ? -23.954 -3.826 14.714 1.00 84.00 102 ASP A O 1
ATOM 843 N N . GLU A 1 103 ? -23.615 -2.260 16.277 1.00 85.12 103 GLU A N 1
ATOM 844 C CA . GLU A 1 103 ? -24.017 -1.130 15.419 1.00 85.12 103 GLU A CA 1
ATOM 845 C C . GLU A 1 103 ? -23.170 -1.062 14.136 1.00 85.12 103 GLU A C 1
ATOM 847 O O . GLU A 1 103 ? -23.682 -0.813 13.041 1.00 85.12 103 GLU A O 1
ATOM 852 N N . PHE A 1 104 ? -21.857 -1.276 14.248 1.00 82.25 104 PHE A N 1
ATOM 853 C CA . PHE A 1 104 ? -20.959 -1.193 13.097 1.00 82.25 104 PHE A CA 1
ATOM 854 C C . PHE A 1 104 ? -20.988 -2.466 12.241 1.00 82.25 104 PHE A C 1
ATOM 856 O O . PHE A 1 104 ? -20.833 -2.362 11.018 1.00 82.25 104 PHE A O 1
ATOM 863 N N . GLU A 1 105 ? -21.253 -3.631 12.835 1.00 82.25 105 GLU A N 1
ATOM 864 C CA . GLU A 1 105 ? -21.525 -4.863 12.093 1.00 82.25 105 GLU A CA 1
ATOM 865 C C . GLU A 1 105 ? -22.809 -4.739 11.257 1.00 82.25 105 GLU A C 1
ATOM 867 O O . GLU A 1 105 ? -22.781 -5.034 10.058 1.00 82.25 105 GLU A O 1
ATOM 872 N N . ASP A 1 106 ? -23.889 -4.192 11.823 1.00 83.12 106 ASP A N 1
ATOM 873 C CA . ASP A 1 106 ? -25.157 -3.937 11.120 1.00 83.12 106 ASP A CA 1
ATOM 874 C C . ASP A 1 106 ? -24.992 -2.961 9.943 1.00 83.12 106 ASP A C 1
ATOM 876 O O . ASP A 1 106 ? -25.663 -3.066 8.909 1.00 83.12 106 ASP A O 1
ATOM 880 N N . MET A 1 107 ? -24.050 -2.023 10.056 1.00 80.81 107 MET A N 1
ATOM 881 C CA . MET A 1 107 ? -23.665 -1.119 8.970 1.00 80.81 107 MET A CA 1
ATOM 882 C C . MET A 1 107 ? -22.769 -1.779 7.905 1.00 80.81 107 MET A C 1
ATOM 884 O O . MET A 1 107 ? -22.415 -1.130 6.914 1.00 80.81 107 MET A O 1
ATOM 888 N N . GLY A 1 108 ? -22.382 -3.043 8.091 1.00 80.44 108 GLY A N 1
ATOM 889 C CA . GLY A 1 108 ? -21.452 -3.769 7.227 1.00 80.44 108 GLY A CA 1
ATOM 890 C C . GLY A 1 10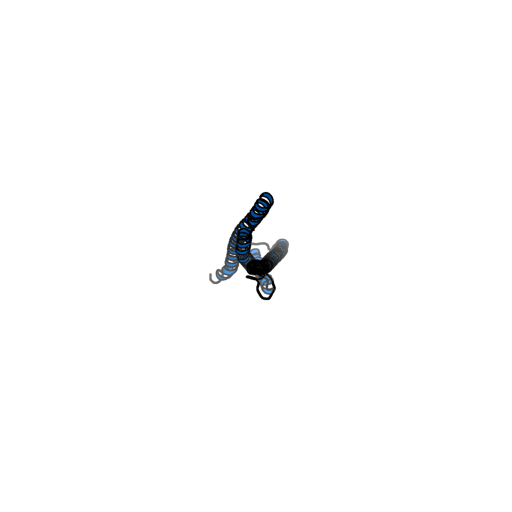8 ? -20.020 -3.231 7.291 1.00 80.44 108 GLY A C 1
ATOM 891 O O . GLY A 1 108 ? -19.262 -3.380 6.328 1.00 80.44 108 GLY A O 1
ATOM 892 N N . ILE A 1 109 ? -19.648 -2.559 8.383 1.00 81.00 109 ILE A N 1
ATOM 893 C CA . ILE A 1 109 ? -18.322 -1.975 8.575 1.00 81.00 109 ILE A CA 1
ATOM 894 C C . ILE A 1 109 ? -17.445 -2.951 9.352 1.00 81.00 109 ILE A C 1
ATOM 896 O O . ILE A 1 109 ? -17.699 -3.254 10.510 1.00 81.00 109 ILE A O 1
ATOM 900 N N . ASN A 1 110 ? -16.338 -3.365 8.736 1.00 87.06 110 ASN A N 1
ATOM 901 C CA . ASN A 1 110 ? -15.267 -4.072 9.427 1.00 87.06 110 ASN A CA 1
ATOM 902 C C . ASN A 1 110 ? -13.936 -3.358 9.164 1.00 87.06 110 ASN A C 1
ATOM 904 O O . ASN A 1 110 ? -13.345 -3.473 8.084 1.00 87.06 110 ASN A O 1
ATOM 908 N N . VAL A 1 111 ? -13.500 -2.575 10.152 1.00 90.06 111 VAL A N 1
ATOM 909 C CA . VAL A 1 111 ? -12.318 -1.705 10.051 1.00 90.06 111 VAL A CA 1
ATOM 910 C C . VAL A 1 111 ? -11.051 -2.513 9.864 1.00 90.06 111 VAL A C 1
ATOM 912 O O . VAL A 1 111 ? -10.255 -2.221 8.973 1.00 90.06 111 VAL A O 1
ATOM 915 N N . ASP A 1 112 ? -10.901 -3.564 10.659 1.00 90.19 112 ASP A N 1
ATOM 916 C CA . ASP A 1 112 ? -9.712 -4.400 10.644 1.00 90.19 112 ASP A CA 1
ATOM 917 C C . ASP A 1 112 ? -9.619 -5.206 9.343 1.00 90.19 112 ASP A C 1
ATOM 919 O O . ASP A 1 112 ? -8.552 -5.275 8.735 1.00 90.19 112 ASP A O 1
ATOM 923 N N . ALA A 1 113 ? -10.738 -5.739 8.840 1.00 91.88 113 ALA A N 1
ATOM 924 C CA . ALA A 1 113 ? -10.776 -6.400 7.534 1.00 91.88 113 ALA A CA 1
ATOM 925 C C . ALA A 1 113 ? -10.435 -5.427 6.395 1.00 91.88 113 ALA A C 1
ATOM 927 O O . ALA A 1 113 ? -9.700 -5.785 5.471 1.00 91.88 113 ALA A O 1
ATOM 928 N N . THR A 1 114 ? -10.934 -4.189 6.469 1.00 94.06 114 THR A N 1
ATOM 929 C CA . THR A 1 114 ? -10.620 -3.137 5.489 1.00 94.06 114 THR A CA 1
ATOM 930 C C . THR A 1 114 ? -9.130 -2.786 5.524 1.00 94.06 114 THR A C 1
ATOM 932 O O . THR A 1 114 ? -8.502 -2.695 4.469 1.00 94.06 114 THR A O 1
ATOM 935 N N . ALA A 1 115 ? -8.542 -2.659 6.718 1.00 95.31 115 ALA A N 1
ATOM 936 C CA . ALA A 1 115 ? -7.116 -2.392 6.903 1.00 95.31 115 ALA A CA 1
ATOM 937 C C . ALA A 1 115 ? -6.232 -3.545 6.395 1.00 95.31 115 ALA A C 1
ATOM 939 O O . ALA A 1 115 ? -5.222 -3.305 5.734 1.00 95.31 115 ALA A O 1
ATOM 940 N N . VAL A 1 116 ? -6.630 -4.800 6.631 1.00 96.75 116 VAL A N 1
ATOM 941 C CA . VAL A 1 116 ? -5.927 -5.974 6.088 1.00 96.75 116 VAL A CA 1
ATOM 942 C C . VAL A 1 116 ? -5.970 -5.975 4.561 1.00 96.75 116 VAL A C 1
ATOM 944 O O . VAL A 1 116 ? -4.942 -6.194 3.921 1.00 96.75 116 VAL A O 1
ATOM 947 N N . LEU A 1 117 ? -7.133 -5.710 3.959 1.00 96.19 117 LEU A N 1
ATOM 948 C CA . LEU A 1 117 ? -7.259 -5.654 2.502 1.00 96.19 117 LEU A CA 1
ATOM 949 C C . LEU A 1 117 ? -6.409 -4.523 1.901 1.00 96.19 117 LEU A C 1
ATOM 951 O O . LEU A 1 117 ? -5.768 -4.728 0.869 1.00 96.19 117 LEU A O 1
ATOM 955 N N . ALA A 1 118 ? -6.363 -3.361 2.558 1.00 97.44 118 ALA A N 1
ATOM 956 C CA . ALA A 1 118 ? -5.487 -2.256 2.176 1.00 97.44 118 ALA A CA 1
ATOM 957 C C . ALA A 1 118 ? -4.015 -2.694 2.144 1.00 97.44 118 ALA A C 1
ATOM 959 O O . ALA A 1 118 ? -3.375 -2.627 1.091 1.00 97.44 118 ALA A O 1
ATOM 960 N N . ALA A 1 119 ? -3.522 -3.261 3.250 1.00 97.50 119 ALA A N 1
ATOM 961 C CA . ALA A 1 119 ? -2.140 -3.720 3.372 1.00 97.50 119 ALA A CA 1
ATOM 962 C C . ALA A 1 119 ? -1.787 -4.828 2.357 1.00 97.50 119 ALA A C 1
ATOM 964 O O . ALA A 1 119 ? -0.663 -4.885 1.855 1.00 97.50 119 ALA A O 1
ATOM 965 N N . GLN A 1 120 ? -2.742 -5.700 2.010 1.00 97.88 120 GLN A N 1
ATOM 966 C CA . GLN A 1 120 ? -2.557 -6.712 0.963 1.00 97.88 120 GLN A CA 1
ATOM 967 C C . GLN A 1 120 ? -2.380 -6.091 -0.424 1.00 97.88 120 GLN A C 1
ATOM 969 O O . GLN A 1 120 ? -1.493 -6.512 -1.169 1.00 97.88 120 GLN A O 1
ATOM 974 N N . LEU A 1 121 ? -3.214 -5.110 -0.786 1.00 97.75 121 LEU A N 1
ATOM 975 C CA . LEU A 1 121 ? -3.105 -4.427 -2.077 1.00 97.75 121 LEU A CA 1
ATOM 976 C C . LEU A 1 121 ? -1.808 -3.628 -2.178 1.00 97.75 121 LEU A C 1
ATOM 978 O O . LEU A 1 121 ? -1.143 -3.685 -3.212 1.00 97.75 121 LEU A O 1
ATOM 982 N N . GLU A 1 122 ? -1.428 -2.932 -1.111 1.00 97.69 122 GLU A N 1
ATOM 983 C CA . GLU A 1 122 ? -0.170 -2.190 -1.039 1.00 97.69 122 GLU A CA 1
ATOM 984 C C . GLU A 1 122 ? 1.037 -3.104 -1.260 1.00 97.69 122 GLU A C 1
ATOM 986 O O . GLU A 1 122 ? 1.847 -2.869 -2.160 1.00 97.69 122 GLU A O 1
ATOM 991 N N . LEU A 1 123 ? 1.113 -4.214 -0.520 1.00 98.00 123 LEU A N 1
ATOM 992 C CA . LEU A 1 123 ? 2.187 -5.184 -0.703 1.00 98.00 123 LEU A CA 1
ATOM 993 C C . LEU A 1 123 ? 2.180 -5.764 -2.123 1.00 98.00 123 LEU A C 1
ATOM 995 O O . LEU A 1 123 ? 3.226 -5.836 -2.763 1.00 98.00 123 LEU A O 1
ATOM 999 N N . PHE A 1 124 ? 1.009 -6.129 -2.651 1.00 97.19 124 PHE A N 1
ATOM 1000 C CA . PHE A 1 124 ? 0.900 -6.687 -3.999 1.00 97.19 124 PHE A CA 1
ATOM 1001 C C . PHE A 1 124 ? 1.378 -5.705 -5.078 1.00 97.19 124 PHE A C 1
ATOM 1003 O O . PHE A 1 124 ? 2.148 -6.084 -5.964 1.00 97.19 124 PHE A O 1
ATOM 1010 N N . GLY A 1 125 ? 0.959 -4.438 -4.998 1.00 96.31 125 GLY A N 1
ATOM 1011 C CA . GLY A 1 125 ? 1.421 -3.384 -5.899 1.00 96.31 125 GLY A CA 1
ATOM 1012 C C . GLY A 1 125 ? 2.936 -3.193 -5.814 1.00 96.31 125 GLY A C 1
ATOM 1013 O O . GLY A 1 125 ? 3.612 -3.138 -6.846 1.00 96.31 125 GLY A O 1
ATOM 1014 N N . GLN A 1 126 ? 3.484 -3.180 -4.599 1.00 97.50 126 GLN A N 1
ATOM 1015 C CA . GLN A 1 126 ? 4.911 -2.974 -4.383 1.00 97.50 126 GLN A CA 1
ATOM 1016 C C . GLN A 1 126 ? 5.769 -4.140 -4.874 1.00 97.50 126 GLN A C 1
ATOM 1018 O O . GLN A 1 126 ? 6.763 -3.913 -5.565 1.00 97.50 126 GLN A O 1
ATOM 1023 N N . THR A 1 127 ? 5.355 -5.381 -4.620 1.00 96.81 127 THR A N 1
ATOM 1024 C CA . THR A 1 127 ? 6.051 -6.582 -5.108 1.00 96.81 127 THR A CA 1
ATOM 1025 C C . THR A 1 127 ? 6.137 -6.620 -6.640 1.00 96.81 127 THR A C 1
ATOM 1027 O O . THR A 1 127 ? 7.084 -7.181 -7.192 1.00 96.81 127 THR A O 1
ATOM 1030 N N . ILE A 1 128 ? 5.202 -5.985 -7.360 1.00 95.94 128 ILE A N 1
ATOM 1031 C CA . ILE A 1 128 ? 5.303 -5.807 -8.820 1.00 95.94 128 ILE A CA 1
ATOM 1032 C C . ILE A 1 128 ? 6.288 -4.682 -9.181 1.00 95.94 128 ILE A C 1
ATOM 1034 O O . ILE A 1 128 ? 7.045 -4.807 -10.147 1.00 95.94 128 ILE A O 1
ATOM 1038 N N . LEU A 1 129 ? 6.298 -3.579 -8.431 1.00 95.75 129 LEU A N 1
ATOM 1039 C CA . LEU A 1 129 ? 7.143 -2.416 -8.712 1.00 95.75 129 LEU A CA 1
ATOM 1040 C C . LEU A 1 129 ? 8.631 -2.659 -8.452 1.00 95.75 129 LEU A C 1
ATOM 1042 O O . LEU A 1 129 ? 9.460 -2.238 -9.264 1.00 95.75 129 LEU A O 1
ATOM 1046 N N . THR A 1 130 ? 8.990 -3.362 -7.380 1.00 95.06 130 THR A N 1
ATOM 1047 C CA . THR A 1 130 ? 10.388 -3.654 -7.026 1.00 95.06 130 THR A CA 1
ATOM 1048 C C . THR A 1 130 ? 11.201 -4.247 -8.198 1.00 95.06 130 THR A C 1
ATOM 1050 O O . THR A 1 130 ? 12.233 -3.668 -8.565 1.00 95.06 130 THR A O 1
ATOM 1053 N N . PRO A 1 131 ? 10.769 -5.336 -8.872 1.00 93.44 131 PRO A N 1
ATOM 1054 C CA . PRO A 1 131 ? 11.502 -5.900 -10.011 1.00 93.44 131 PRO A CA 1
ATOM 1055 C C . PRO A 1 131 ? 11.482 -5.008 -11.265 1.00 93.44 131 PRO A C 1
ATOM 1057 O O . PRO A 1 131 ? 12.421 -5.048 -12.070 1.00 93.44 131 PRO A O 1
ATOM 1060 N N . ILE A 1 132 ? 10.457 -4.168 -11.441 1.00 92.75 132 ILE A N 1
ATOM 1061 C CA . ILE A 1 132 ? 10.406 -3.171 -12.522 1.00 92.75 132 ILE A CA 1
ATOM 1062 C C . ILE A 1 132 ? 11.504 -2.128 -12.318 1.00 92.75 132 ILE A C 1
ATOM 1064 O O . ILE A 1 132 ? 12.267 -1.850 -13.248 1.00 92.75 132 ILE A O 1
ATOM 1068 N N . TYR A 1 133 ? 11.631 -1.580 -11.109 1.00 91.62 133 TYR A N 1
ATOM 1069 C CA . TYR A 1 133 ? 12.669 -0.598 -10.794 1.00 91.62 133 TYR A CA 1
ATOM 1070 C C . TYR A 1 133 ? 14.072 -1.194 -10.872 1.00 91.62 133 TYR A C 1
ATOM 1072 O O . TYR A 1 133 ? 14.979 -0.548 -11.401 1.00 91.62 133 TYR A O 1
ATOM 1080 N N . TRP A 1 134 ? 14.240 -2.455 -10.466 1.00 91.62 134 TRP A N 1
ATOM 1081 C CA . TRP A 1 134 ? 15.476 -3.195 -10.718 1.00 91.62 134 TRP A CA 1
ATOM 1082 C C .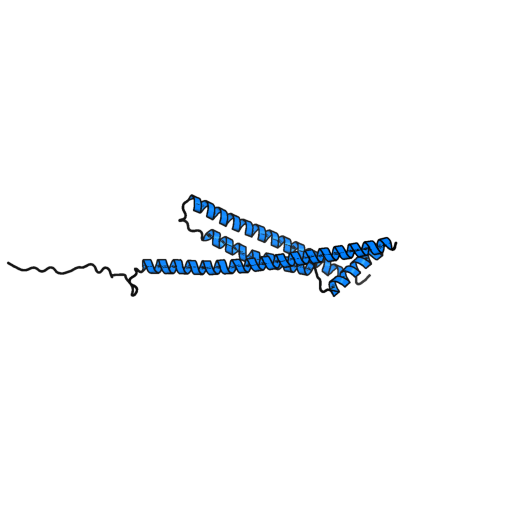 TRP A 1 134 ? 15.810 -3.260 -12.214 1.00 91.62 134 TRP A C 1
ATOM 1084 O O . TRP A 1 134 ? 16.927 -2.947 -12.624 1.00 91.62 134 TRP A O 1
ATOM 1094 N N . THR A 1 135 ? 14.834 -3.614 -13.052 1.00 88.81 135 THR A N 1
ATOM 1095 C CA . THR A 1 135 ? 15.033 -3.720 -14.505 1.00 88.81 135 THR A CA 1
ATOM 1096 C C . THR A 1 135 ? 15.400 -2.371 -15.125 1.00 88.81 135 THR A C 1
ATOM 1098 O O . THR A 1 135 ? 16.322 -2.302 -15.939 1.00 88.81 135 THR A O 1
ATOM 1101 N N . LYS A 1 136 ? 14.746 -1.282 -14.704 1.00 85.38 136 LYS A N 1
ATOM 1102 C CA . LYS A 1 136 ? 15.087 0.084 -15.137 1.00 85.38 136 LYS A CA 1
ATOM 1103 C C . LYS A 1 136 ? 16.510 0.472 -14.760 1.00 85.38 136 LYS A C 1
ATOM 1105 O O . LYS A 1 136 ? 17.235 1.007 -15.593 1.00 85.38 136 LYS A O 1
ATOM 1110 N N . TYR A 1 137 ? 16.925 0.148 -13.538 1.00 84.94 137 TYR A N 1
ATOM 1111 C CA . TYR A 1 137 ? 18.290 0.380 -13.083 1.00 84.94 137 TYR A CA 1
ATOM 1112 C C . TYR A 1 137 ? 19.328 -0.361 -13.945 1.00 84.94 137 TYR A C 1
ATOM 1114 O O . TYR A 1 137 ? 20.364 0.212 -14.285 1.00 84.94 137 TYR A O 1
ATOM 1122 N N . GLN A 1 138 ? 19.038 -1.601 -14.355 1.00 83.81 138 GLN A N 1
ATOM 1123 C CA . GLN A 1 138 ? 19.935 -2.406 -15.196 1.00 83.81 138 GLN A CA 1
ATOM 1124 C C . GLN A 1 138 ? 20.002 -1.939 -16.661 1.00 83.81 138 GLN A C 1
ATOM 1126 O O . GLN A 1 138 ? 21.037 -2.104 -17.304 1.00 83.81 138 GLN A O 1
ATOM 1131 N N . ARG A 1 139 ? 18.919 -1.366 -17.207 1.00 78.19 139 ARG A N 1
ATOM 1132 C CA . ARG A 1 139 ? 18.809 -0.991 -18.633 1.00 78.19 139 ARG A CA 1
ATOM 1133 C C . ARG A 1 139 ? 19.452 0.349 -19.006 1.00 78.19 139 ARG A C 1
ATOM 1135 O O . ARG A 1 139 ? 19.452 0.702 -20.183 1.00 78.19 139 ARG A O 1
ATOM 1142 N N . LEU A 1 140 ? 20.007 1.098 -18.052 1.00 72.38 140 LEU A N 1
ATOM 1143 C CA . LEU A 1 140 ? 20.592 2.408 -18.342 1.00 72.38 140 LEU A CA 1
ATOM 1144 C C . LEU A 1 140 ? 21.753 2.312 -19.354 1.00 72.38 140 LEU A C 1
ATOM 1146 O O . LEU A 1 140 ? 22.714 1.571 -19.117 1.00 72.38 140 LEU A O 1
ATOM 1150 N N . PRO A 1 141 ? 21.700 3.058 -20.476 1.00 63.66 141 PRO A N 1
ATOM 1151 C CA . PRO A 1 141 ? 22.725 2.993 -21.507 1.00 63.66 141 PRO A CA 1
ATOM 1152 C C . PRO A 1 141 ? 24.052 3.534 -20.979 1.00 63.66 141 PRO A C 1
ATOM 1154 O O . PRO A 1 141 ? 24.109 4.606 -20.384 1.00 63.66 141 PRO A O 1
ATOM 1157 N N . HIS A 1 142 ? 25.141 2.824 -21.274 1.00 57.06 142 HIS A N 1
ATOM 1158 C CA . HIS A 1 142 ? 26.504 3.159 -20.842 1.00 57.06 142 HIS A CA 1
ATOM 1159 C C . HIS A 1 142 ? 27.094 4.393 -21.561 1.00 57.06 142 HIS A C 1
ATOM 1161 O O . HIS A 1 142 ? 28.267 4.704 -21.382 1.00 57.06 142 HIS A O 1
ATOM 1167 N N . ASN A 1 143 ? 26.296 5.071 -22.396 1.00 53.44 143 ASN A N 1
ATOM 1168 C CA . ASN A 1 143 ? 26.754 6.020 -23.414 1.00 53.44 143 ASN A CA 1
ATOM 1169 C C . ASN A 1 143 ? 26.228 7.451 -23.185 1.00 53.44 143 ASN A C 1
ATOM 1171 O O . ASN A 1 143 ? 26.358 8.289 -24.073 1.00 53.44 143 ASN A O 1
ATOM 1175 N N . LEU A 1 144 ? 25.580 7.716 -22.048 1.00 56.94 144 LEU A N 1
ATOM 1176 C CA . LEU A 1 144 ? 25.267 9.079 -21.611 1.00 56.94 144 LEU A CA 1
ATOM 1177 C C . LEU A 1 144 ? 26.576 9.756 -21.174 1.00 56.94 144 LEU A C 1
ATOM 1179 O O . LEU A 1 144 ? 27.457 9.073 -20.646 1.00 56.94 144 LEU A O 1
ATOM 1183 N N . ASP A 1 145 ? 26.720 11.065 -21.409 1.00 56.56 145 ASP A N 1
ATOM 1184 C CA . ASP A 1 145 ? 27.886 11.825 -20.939 1.00 56.56 145 ASP A CA 1
ATOM 1185 C C . ASP A 1 145 ? 28.146 11.516 -19.456 1.00 56.56 145 ASP A C 1
ATOM 1187 O O . ASP A 1 145 ? 27.216 11.379 -18.661 1.00 56.56 145 ASP A O 1
ATOM 1191 N N . THR A 1 146 ? 29.418 11.324 -19.099 1.00 61.19 146 THR A N 1
ATOM 1192 C CA . THR A 1 146 ? 29.829 10.631 -17.861 1.00 61.19 146 THR A CA 1
ATOM 1193 C C . THR A 1 146 ? 29.178 11.183 -16.585 1.00 61.19 146 THR A C 1
ATOM 1195 O O . THR A 1 146 ? 28.920 10.424 -15.655 1.00 61.19 146 THR A O 1
ATOM 1198 N N . GLU A 1 147 ? 28.892 12.486 -16.535 1.00 59.75 147 GLU A N 1
ATOM 1199 C CA . GLU A 1 147 ? 28.228 13.147 -15.406 1.00 59.75 147 GLU A CA 1
ATOM 1200 C C . GLU A 1 147 ? 26.720 12.833 -15.353 1.00 59.75 147 GLU A C 1
ATOM 1202 O O . GLU A 1 147 ? 26.239 12.304 -14.348 1.00 59.75 147 GLU A O 1
ATOM 1207 N N . ASP A 1 148 ? 25.995 13.029 -16.459 1.00 57.94 148 ASP A N 1
ATOM 1208 C CA . ASP A 1 148 ? 24.562 12.718 -16.576 1.00 57.94 148 ASP A CA 1
ATOM 1209 C C . ASP A 1 148 ? 24.277 11.219 -16.390 1.00 57.94 148 ASP A C 1
ATOM 1211 O O . ASP A 1 148 ? 23.259 10.831 -15.802 1.00 57.94 148 ASP A O 1
ATOM 1215 N N . PHE A 1 149 ? 25.199 10.355 -16.828 1.00 65.94 149 PHE A N 1
ATOM 1216 C CA . PHE A 1 149 ? 25.138 8.914 -16.586 1.00 65.94 149 PHE A CA 1
ATOM 1217 C C . PHE A 1 149 ? 25.208 8.576 -15.093 1.00 65.94 149 PHE A C 1
ATOM 1219 O O . PHE A 1 149 ? 24.406 7.775 -14.604 1.00 65.94 149 PHE A O 1
ATOM 1226 N N . LEU A 1 150 ? 26.149 9.176 -14.354 1.00 62.81 150 LEU A N 1
ATOM 1227 C CA . LEU A 1 150 ? 26.313 8.924 -12.920 1.00 62.81 150 LEU A CA 1
ATOM 1228 C C . LEU A 1 150 ? 25.097 9.410 -12.126 1.00 62.81 150 LEU A C 1
ATOM 1230 O O . LEU A 1 150 ? 24.616 8.673 -11.262 1.00 62.81 150 LEU A O 1
ATOM 1234 N N . VAL A 1 151 ? 24.558 10.586 -12.461 1.00 64.38 151 VAL A N 1
ATOM 1235 C CA . VAL A 1 151 ? 23.347 11.137 -11.829 1.00 64.38 151 VAL A CA 1
ATOM 1236 C C . VAL A 1 151 ? 22.132 10.251 -12.113 1.00 64.38 151 VAL A C 1
ATOM 1238 O O . VAL A 1 151 ? 21.447 9.825 -11.184 1.00 64.38 151 VAL A O 1
ATOM 1241 N N . THR A 1 152 ? 21.899 9.881 -13.375 1.00 70.81 152 THR A N 1
ATOM 1242 C CA . THR A 1 152 ? 20.750 9.044 -13.769 1.00 70.81 152 THR A CA 1
ATOM 1243 C C . THR A 1 152 ? 20.836 7.635 -13.172 1.00 70.81 152 THR A C 1
ATOM 1245 O O . THR A 1 152 ? 19.825 7.051 -12.763 1.00 70.81 152 THR A O 1
ATOM 1248 N N . LYS A 1 153 ? 22.046 7.076 -13.075 1.00 74.75 153 LYS A N 1
ATOM 1249 C CA . LYS A 1 153 ? 22.289 5.785 -12.425 1.00 74.75 153 LYS A CA 1
ATOM 1250 C C . LYS A 1 153 ? 22.106 5.853 -10.912 1.00 74.75 153 LYS A C 1
ATOM 1252 O O . LYS A 1 153 ? 21.544 4.911 -10.353 1.00 74.75 153 LYS A O 1
ATOM 1257 N N . SER A 1 154 ? 22.542 6.935 -10.261 1.00 77.81 154 SER A N 1
ATOM 1258 C CA . SER A 1 154 ? 22.292 7.154 -8.829 1.00 77.81 154 SER A CA 1
ATOM 1259 C C . SER A 1 154 ? 20.796 7.258 -8.553 1.00 77.81 154 SER A C 1
ATOM 1261 O O . SER A 1 154 ? 20.291 6.511 -7.723 1.00 77.81 154 SER A O 1
ATOM 1263 N N . ALA A 1 155 ? 20.069 8.063 -9.331 1.00 83.19 155 ALA A N 1
ATOM 1264 C CA . ALA A 1 155 ? 18.627 8.238 -9.174 1.00 83.19 155 ALA A CA 1
ATOM 1265 C C . ALA A 1 155 ? 17.854 6.913 -9.312 1.00 83.19 155 ALA A C 1
ATOM 1267 O O . ALA A 1 155 ? 17.041 6.574 -8.459 1.00 83.19 155 ALA A O 1
ATOM 1268 N N . ASN A 1 156 ? 18.140 6.103 -10.339 1.00 85.25 156 ASN A N 1
ATOM 1269 C CA . ASN A 1 156 ? 17.468 4.804 -10.495 1.00 85.25 156 ASN A CA 1
ATOM 1270 C C . ASN A 1 156 ? 17.863 3.791 -9.411 1.00 85.25 156 ASN A C 1
ATOM 1272 O O . ASN A 1 156 ? 17.043 2.961 -9.020 1.00 85.25 156 ASN A O 1
ATOM 1276 N N . LYS A 1 157 ? 19.100 3.859 -8.902 1.00 85.75 157 LYS A N 1
ATOM 1277 C CA . LYS A 1 157 ? 19.526 3.053 -7.754 1.00 85.75 157 LYS A CA 1
ATOM 1278 C C . LYS A 1 157 ? 18.762 3.450 -6.492 1.00 85.75 157 LYS A C 1
ATOM 1280 O O . LYS A 1 157 ? 18.315 2.571 -5.765 1.00 85.75 157 LYS A O 1
ATOM 1285 N N . GLU A 1 158 ? 18.626 4.746 -6.235 1.00 87.19 158 GLU A N 1
ATOM 1286 C CA . GLU A 1 158 ? 17.880 5.284 -5.094 1.00 87.19 158 GLU A CA 1
ATOM 1287 C C . GLU A 1 158 ? 16.405 4.891 -5.162 1.00 87.19 158 GLU A C 1
ATOM 1289 O O . GLU A 1 158 ? 15.880 4.389 -4.174 1.00 87.19 158 GLU A O 1
ATOM 1294 N N . ILE A 1 159 ? 15.771 5.005 -6.335 1.00 91.38 159 ILE A N 1
ATOM 1295 C CA . ILE A 1 159 ? 14.390 4.547 -6.555 1.00 91.38 159 ILE A CA 1
ATOM 1296 C C . ILE A 1 159 ? 14.256 3.050 -6.253 1.00 91.38 159 ILE A C 1
ATOM 1298 O O . ILE A 1 159 ? 13.339 2.648 -5.544 1.00 91.38 159 ILE A O 1
ATOM 1302 N N . PHE A 1 160 ? 15.177 2.217 -6.748 1.00 92.88 160 PHE A N 1
ATOM 1303 C CA . PHE A 1 160 ? 15.146 0.781 -6.469 1.00 92.88 160 PHE A CA 1
ATOM 1304 C C . PHE A 1 160 ? 15.325 0.469 -4.976 1.00 92.88 160 PHE A C 1
ATOM 1306 O O . PHE A 1 160 ? 14.583 -0.344 -4.430 1.00 92.88 160 PHE A O 1
ATOM 1313 N N . ILE A 1 161 ? 16.279 1.116 -4.299 1.00 92.50 161 ILE A N 1
ATOM 1314 C CA . ILE A 1 161 ? 16.482 0.933 -2.854 1.00 92.50 161 ILE A CA 1
ATOM 1315 C C . ILE A 1 161 ? 15.236 1.374 -2.081 1.00 92.50 161 ILE A C 1
ATOM 1317 O O . ILE A 1 161 ? 14.802 0.653 -1.185 1.00 92.50 161 ILE A O 1
ATOM 1321 N N . GLY A 1 162 ? 14.649 2.517 -2.442 1.00 94.12 162 GLY A N 1
ATOM 1322 C CA . GLY A 1 162 ? 13.392 2.995 -1.871 1.00 94.12 162 GLY A CA 1
ATOM 1323 C C . GLY A 1 162 ? 12.282 1.962 -2.023 1.00 94.12 162 GLY A C 1
ATOM 1324 O O . GLY A 1 162 ? 11.643 1.614 -1.037 1.00 94.12 162 GLY A O 1
ATOM 1325 N N . ALA A 1 163 ? 12.147 1.375 -3.212 1.00 94.50 163 ALA A N 1
ATOM 1326 C CA . ALA A 1 163 ? 11.131 0.365 -3.465 1.00 94.50 163 ALA A CA 1
ATOM 1327 C C . ALA A 1 163 ? 11.298 -0.901 -2.605 1.00 94.50 163 ALA A C 1
ATOM 1329 O O . ALA A 1 163 ? 10.310 -1.435 -2.105 1.00 94.50 163 ALA A O 1
ATOM 1330 N N . VAL A 1 164 ? 12.538 -1.350 -2.381 1.00 96.44 164 VAL A N 1
ATOM 1331 C CA . VAL A 1 164 ? 12.831 -2.481 -1.480 1.00 96.44 164 VAL A CA 1
ATOM 1332 C C . VAL A 1 164 ? 12.473 -2.143 -0.031 1.00 96.44 164 VAL A C 1
ATOM 1334 O O . VAL A 1 164 ? 11.912 -2.976 0.678 1.00 96.44 164 VAL A O 1
ATOM 1337 N N . LEU A 1 165 ? 12.793 -0.930 0.426 1.00 97.19 165 LEU A N 1
ATOM 1338 C CA . LEU A 1 165 ? 12.458 -0.489 1.783 1.00 97.19 165 LEU A CA 1
ATOM 1339 C C . LEU A 1 165 ? 10.941 -0.351 1.981 1.00 97.19 165 LEU A C 1
ATOM 1341 O O . LEU A 1 165 ? 10.432 -0.760 3.023 1.00 97.19 165 LEU A O 1
ATOM 1345 N N . GLU A 1 166 ? 10.225 0.168 0.985 1.00 95.06 166 GLU A N 1
ATOM 1346 C CA . GLU A 1 166 ? 8.758 0.222 0.968 1.00 95.06 166 GLU A CA 1
ATOM 1347 C C . GLU A 1 166 ? 8.142 -1.178 1.011 1.00 95.06 166 GLU A C 1
ATOM 1349 O O . GLU A 1 166 ? 7.227 -1.418 1.792 1.00 95.06 166 GLU A O 1
ATOM 1354 N N . GLU A 1 167 ? 8.674 -2.135 0.245 1.00 96.81 167 GLU A N 1
ATOM 1355 C CA . GLU A 1 167 ? 8.182 -3.518 0.261 1.00 96.81 167 GLU A CA 1
ATOM 1356 C C . GLU A 1 167 ? 8.315 -4.143 1.654 1.00 96.81 167 GLU A C 1
ATOM 1358 O O . GLU A 1 167 ? 7.371 -4.746 2.163 1.00 96.81 167 GLU A O 1
ATOM 1363 N N . ILE A 1 168 ? 9.452 -3.924 2.323 1.00 97.19 168 ILE A N 1
ATOM 1364 C CA . ILE A 1 168 ? 9.655 -4.345 3.715 1.00 97.19 168 ILE A CA 1
ATOM 1365 C C . ILE A 1 168 ? 8.640 -3.665 4.648 1.00 97.19 168 ILE A C 1
ATOM 1367 O O . ILE A 1 168 ? 8.070 -4.330 5.517 1.00 97.19 168 ILE A O 1
ATOM 1371 N N . ALA A 1 169 ? 8.394 -2.364 4.480 1.00 96.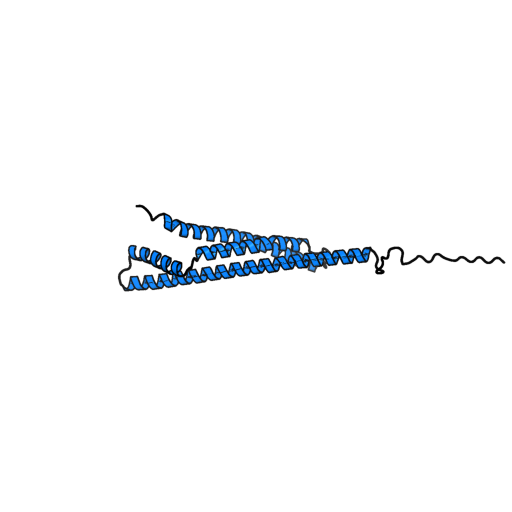81 169 ALA A N 1
ATOM 1372 C CA . ALA A 1 169 ? 7.419 -1.633 5.286 1.00 96.81 169 ALA A CA 1
ATOM 1373 C C . ALA A 1 169 ? 5.999 -2.198 5.116 1.00 96.81 169 ALA A C 1
ATOM 1375 O O . ALA A 1 169 ? 5.322 -2.436 6.116 1.00 96.81 169 ALA A O 1
ATOM 1376 N N . TYR A 1 170 ? 5.578 -2.504 3.887 1.00 97.94 170 TYR A N 1
ATOM 1377 C CA . TYR A 1 170 ? 4.273 -3.115 3.628 1.00 97.94 170 TYR A CA 1
ATOM 1378 C C . TYR A 1 170 ? 4.159 -4.543 4.164 1.00 97.94 170 TYR A C 1
ATOM 1380 O O . TYR A 1 170 ? 3.093 -4.921 4.648 1.00 97.94 170 TYR A O 1
ATOM 1388 N N . ILE A 1 171 ? 5.244 -5.327 4.165 1.00 97.94 171 ILE A N 1
ATOM 1389 C CA . ILE A 1 171 ? 5.263 -6.636 4.840 1.00 97.94 171 ILE A CA 1
ATOM 1390 C C . ILE A 1 171 ? 4.970 -6.462 6.334 1.00 97.94 171 ILE A C 1
ATOM 1392 O O . ILE A 1 171 ? 4.117 -7.164 6.879 1.00 97.94 171 ILE A O 1
ATOM 1396 N N . PHE A 1 172 ? 5.640 -5.519 7.003 1.00 97.75 172 PHE A N 1
ATOM 1397 C CA . PHE A 1 172 ? 5.377 -5.246 8.417 1.00 97.75 172 PHE A CA 1
ATOM 1398 C C . PHE A 1 172 ? 3.960 -4.711 8.653 1.00 97.75 172 PHE A C 1
ATOM 1400 O O . PHE A 1 172 ? 3.317 -5.144 9.611 1.00 97.75 172 PHE A O 1
ATOM 1407 N N . ASN A 1 173 ? 3.452 -3.842 7.773 1.00 95.94 173 ASN A N 1
ATOM 1408 C CA . ASN A 1 173 ? 2.081 -3.336 7.846 1.00 95.94 173 ASN A CA 1
ATOM 1409 C C . ASN A 1 173 ? 1.058 -4.480 7.763 1.00 95.94 173 ASN A C 1
ATOM 1411 O O . ASN A 1 173 ? 0.169 -4.598 8.608 1.00 95.94 173 ASN A O 1
ATOM 1415 N N . LEU A 1 174 ? 1.227 -5.390 6.799 1.00 97.56 174 LEU A N 1
ATOM 1416 C CA . LEU A 1 174 ? 0.353 -6.549 6.636 1.00 97.56 174 LEU A CA 1
ATOM 1417 C C . LEU A 1 174 ? 0.407 -7.488 7.847 1.00 97.56 174 LEU A C 1
ATOM 1419 O O . LEU A 1 174 ? -0.632 -7.983 8.286 1.00 97.56 174 LEU A O 1
ATOM 1423 N N . ILE A 1 175 ? 1.595 -7.726 8.411 1.00 97.19 175 ILE A N 1
ATOM 1424 C CA . ILE A 1 175 ? 1.743 -8.530 9.634 1.00 97.19 175 ILE A CA 1
ATOM 1425 C C . ILE A 1 175 ? 0.979 -7.881 10.795 1.00 97.19 175 ILE A C 1
ATOM 1427 O O . ILE A 1 175 ? 0.219 -8.571 11.475 1.00 97.19 175 ILE A O 1
ATOM 1431 N N . GLY A 1 176 ? 1.154 -6.573 11.006 1.00 94.25 176 GLY A N 1
ATOM 1432 C CA . GLY A 1 176 ? 0.508 -5.835 12.093 1.00 94.25 176 GLY A CA 1
ATOM 1433 C C . GLY A 1 176 ? -1.015 -5.804 11.970 1.00 94.25 176 GLY A C 1
ATOM 1434 O O . GLY A 1 176 ? -1.717 -6.196 12.900 1.00 94.25 176 GLY A O 1
ATOM 1435 N N . THR A 1 177 ? -1.534 -5.415 10.806 1.00 94.31 177 THR A N 1
ATOM 1436 C CA . THR A 1 177 ? -2.984 -5.373 10.538 1.00 94.31 177 THR A CA 1
ATOM 1437 C C . THR A 1 177 ? -3.626 -6.756 10.638 1.00 94.31 177 THR A C 1
ATOM 1439 O O . THR A 1 177 ? -4.694 -6.900 11.229 1.00 94.31 177 THR A O 1
ATOM 1442 N N . THR A 1 178 ? -2.955 -7.805 10.151 1.00 94.25 178 THR A N 1
ATOM 1443 C CA . THR A 1 178 ? -3.452 -9.185 10.276 1.00 94.25 178 THR A CA 1
ATOM 1444 C C . THR A 1 178 ? -3.470 -9.657 11.730 1.00 94.25 178 THR A C 1
ATOM 1446 O O . THR A 1 178 ? -4.378 -10.393 12.114 1.00 94.25 178 THR A O 1
ATOM 1449 N N . ALA A 1 179 ? -2.479 -9.272 12.539 1.00 92.19 179 ALA A N 1
ATOM 1450 C CA . ALA A 1 179 ? -2.458 -9.605 13.961 1.00 92.19 179 ALA A CA 1
ATOM 1451 C C . ALA A 1 179 ? -3.643 -8.961 14.697 1.00 92.19 179 ALA A C 1
ATOM 1453 O O . ALA A 1 179 ? -4.379 -9.675 15.374 1.00 92.19 179 ALA A O 1
ATOM 1454 N N . LEU A 1 180 ? -3.884 -7.665 14.470 1.00 88.56 180 LEU A N 1
ATOM 1455 C CA . LEU A 1 180 ? -5.023 -6.939 15.043 1.00 88.56 180 LEU A CA 1
ATOM 1456 C C . LEU A 1 180 ? -6.367 -7.552 14.627 1.00 88.56 180 LEU A C 1
ATOM 1458 O O . LEU A 1 180 ? -7.206 -7.842 15.475 1.00 88.56 180 LEU A O 1
ATOM 1462 N N . TYR A 1 181 ? -6.540 -7.848 13.335 1.00 90.12 181 TYR A N 1
ATOM 1463 C CA . TYR A 1 181 ? -7.747 -8.509 12.835 1.00 90.12 181 TYR A CA 1
ATOM 1464 C C . TYR A 1 181 ? -7.990 -9.869 13.503 1.00 90.12 181 TYR A C 1
ATOM 1466 O O . TYR A 1 181 ? -9.124 -10.216 13.835 1.00 90.12 181 TYR A O 1
ATOM 1474 N N . ARG A 1 182 ? -6.931 -10.659 13.722 1.00 88.44 182 ARG A N 1
ATOM 1475 C CA . ARG A 1 182 ? -7.033 -11.964 14.395 1.00 88.44 182 ARG A CA 1
ATOM 1476 C C . ARG A 1 182 ? -7.398 -11.835 15.866 1.00 88.44 182 ARG A C 1
ATOM 1478 O O . ARG A 1 182 ? -8.224 -12.610 16.332 1.00 88.44 182 ARG A O 1
ATOM 1485 N N . GLU A 1 183 ? -6.798 -10.898 16.591 1.00 84.56 183 GLU A N 1
ATOM 1486 C CA . GLU A 1 183 ? -7.139 -10.658 17.999 1.00 84.56 183 GLU A CA 1
ATOM 1487 C C . GLU A 1 183 ? -8.615 -10.279 18.142 1.00 84.56 183 GLU A C 1
ATOM 1489 O O . GLU A 1 183 ? -9.333 -10.897 18.929 1.00 84.56 183 GLU A O 1
ATOM 1494 N N . ASN A 1 184 ? -9.099 -9.367 17.299 1.00 76.19 184 ASN A N 1
ATOM 1495 C CA . ASN A 1 184 ? -10.485 -8.909 17.356 1.00 76.19 184 ASN A CA 1
ATOM 1496 C C . ASN A 1 184 ? -11.494 -9.975 16.892 1.00 76.19 184 ASN A C 1
ATOM 1498 O O . ASN A 1 184 ? -12.592 -10.029 17.424 1.00 76.19 184 ASN A O 1
ATOM 1502 N N . SER A 1 185 ? -11.119 -10.873 15.973 1.00 69.56 185 SER A N 1
ATOM 1503 C CA . SER A 1 185 ? -11.991 -11.977 15.524 1.00 69.56 185 SER A CA 1
ATOM 1504 C C . SER A 1 185 ? -11.955 -13.229 16.410 1.00 69.56 185 SER A C 1
ATOM 1506 O O . SER A 1 185 ? -12.872 -14.044 16.359 1.00 69.56 185 SER A O 1
ATOM 1508 N N . THR A 1 186 ? -10.908 -13.423 17.219 1.00 58.03 186 THR A N 1
ATOM 1509 C CA . THR A 1 186 ? -10.821 -14.553 18.169 1.00 58.03 186 THR A CA 1
ATOM 1510 C C . THR A 1 186 ? -11.362 -14.210 19.555 1.00 58.03 186 THR A C 1
ATOM 1512 O O . THR A 1 186 ? -11.785 -15.121 20.273 1.00 58.03 186 THR A O 1
ATOM 1515 N N . GLY A 1 187 ? -11.428 -12.921 19.908 1.00 50.41 187 GLY A N 1
ATOM 1516 C CA . GLY A 1 187 ? -12.094 -12.426 21.117 1.00 50.41 187 GLY A CA 1
ATOM 1517 C C . GLY A 1 187 ? -13.564 -12.853 21.241 1.00 50.41 187 GLY A C 1
ATOM 1518 O O . GLY A 1 187 ? -14.017 -13.098 22.355 1.00 50.41 187 GLY A O 1
ATOM 1519 N N . ASP A 1 188 ? -14.260 -13.069 20.120 1.00 45.94 188 ASP A N 1
ATOM 1520 C CA . ASP A 1 188 ? -15.651 -13.552 20.089 1.00 45.94 188 ASP A CA 1
ATOM 1521 C C . ASP A 1 188 ? -15.824 -15.019 20.515 1.00 45.94 188 ASP A C 1
ATOM 1523 O O . ASP A 1 188 ? -16.912 -15.435 20.906 1.00 45.94 188 ASP A O 1
ATOM 1527 N N . THR A 1 189 ? -14.764 -15.834 20.472 1.00 42.50 189 THR A N 1
ATOM 1528 C CA . THR A 1 189 ? -14.877 -17.284 20.738 1.00 42.50 189 THR A CA 1
ATOM 1529 C C . THR A 1 189 ? -14.580 -17.697 22.178 1.00 42.50 189 THR A C 1
ATOM 1531 O O . THR A 1 189 ? -14.875 -18.829 22.547 1.00 42.50 189 THR A O 1
ATOM 1534 N N . ASN A 1 190 ? -14.043 -16.797 23.009 1.00 41.19 190 ASN A N 1
ATOM 1535 C CA . ASN A 1 190 ? -13.650 -17.114 24.391 1.00 41.19 190 ASN A CA 1
ATOM 1536 C C . ASN A 1 190 ? -14.695 -16.713 25.452 1.00 41.19 190 ASN A C 1
ATOM 1538 O O . ASN A 1 190 ? -14.428 -16.877 26.637 1.00 41.19 190 ASN A O 1
ATOM 1542 N N . ASN A 1 191 ? -15.868 -16.207 25.048 1.00 39.94 191 ASN A N 1
ATOM 1543 C CA . ASN A 1 191 ? -16.982 -15.864 25.950 1.00 39.94 191 ASN A CA 1
ATOM 1544 C C . ASN A 1 191 ? -18.168 -16.847 25.863 1.00 39.94 191 ASN A C 1
ATOM 1546 O O . ASN A 1 191 ? -19.260 -16.551 26.348 1.00 39.94 191 ASN A O 1
ATOM 1550 N N . VAL A 1 192 ? -17.970 -18.020 25.256 1.00 43.38 192 VAL A N 1
ATOM 1551 C CA . VAL A 1 192 ? -18.937 -19.121 25.302 1.00 43.38 192 VAL A CA 1
ATOM 1552 C C . VAL A 1 192 ? -18.357 -20.196 26.217 1.00 43.38 192 VAL A C 1
ATOM 1554 O O . VAL A 1 192 ? -17.365 -20.824 25.866 1.00 43.38 192 VAL A O 1
ATOM 1557 N N . ASP A 1 193 ? -19.008 -20.370 27.366 1.00 41.97 193 ASP A N 1
ATOM 1558 C CA . ASP A 1 193 ? -18.754 -21.346 28.438 1.00 41.97 193 ASP A CA 1
ATOM 1559 C C . ASP A 1 193 ? -17.770 -20.910 29.545 1.00 41.97 193 ASP A C 1
ATOM 1561 O O . ASP A 1 193 ? -16.595 -21.266 29.536 1.00 41.97 193 ASP A O 1
ATOM 1565 N N . ASP A 1 194 ? -18.310 -20.195 30.544 1.00 35.66 194 ASP A N 1
ATOM 1566 C CA . ASP A 1 194 ? -18.161 -20.515 31.980 1.00 35.66 194 ASP A CA 1
ATOM 1567 C C . ASP A 1 194 ? -19.355 -19.969 32.798 1.00 35.66 194 ASP A C 1
ATOM 1569 O O . ASP A 1 194 ? -19.720 -18.780 32.630 1.00 35.66 194 ASP A O 1
#

Foldseek 3Di:
DDDDDDDDDPPPPCVQADPVRDHPVVVVVVVVVVVVVVVVVVLVVLLVVLVVLLVVLVVLQVVLVVVVVVLVVQLVVVQVVCVVVVNDDPVVNVVSVVVSVVVCVVVVDDSLVSQLVSLVSNLVSLVSVLVSLVVVLVPQDPPPDPVVSVVSNVVSVVVNVVSVVSNVVSVVSNVVSVVVVVVVVCVVVPPPDD

Sequence (194 aa):
MCHISHNKYKKDKNAGRNETGYSEETINKYNNYTLQDLQDIELLQTQWKAQLILVLGYLLEYTASVQGINILQFRIKRRNEIFQAGQYGDKEESELINEVADEFEDMGINVDATAVLAAQLELFGQTILTPIYWTKYQRLPHNLDTEDFLVTKSANKEIFIGAVLEEIAYIFNLIGTTALYRENSTGDTNNVDD

Secondary structure (DSSP, 8-state):
------------TTTTB-TTS-BHHHHHHHHHHHHHHHHHHHHHHHHHHHHHHHHHHHHHHHHHHHHHHHHHHHHHHHHHHHHHTT--SHHHHHHHHHHHHHHHHHTT--HHHHHHHHHHHHHHHHHHHHHHHHHHHHT--TTS-HHHHHHHHHHHHHHHHHHHHHHHHHHHHHHHHHHHHHHHHHGGGSSS--

pLDDT: mean 80.96, std 18.01, range [33.47, 98.12]

Organism: NCBI:txid2763037

=== Feature glossary ===
The record interleaves many kinds of information about one protein. Here is each kind framed as the question it answers.

Q: What does the local fold look like, residue by residue?
A: The Foldseek 3Di string encodes local tertiary geometry as a 20-letter alphabet — one character per residue — derived from the relative positions of nearby Cα atoms. Unlike the amino-acid sequence, 3Di is a direct function of the 3D structure, so two proteins with the same fold have similar 3Di strings even at low sequence identity.

Q: Which residues are in helices, strands, or loops?
A: The SS8 string is DSSP's per-residue secondary-structure call. α-helix (H) means an i→i+4 H-bond ladder; β-strand (E) means the residue participates in a β-sheet; 3₁₀ (G) and π (I) are tighter and wider helices; T/S are turns/bends; '-' is loop.

Q: How big and how compact is the whole molecule?
A: Radius of gyration (Rg) is the root-mean-square distance of Cα atoms from their centroid — a single number for overall size and compactness. A globular domain of N residues has Rg ≈ 2.2·N^0.38 Å; an extended or disordered chain has a much larger Rg. The Cα contact count is the number of residue pairs whose Cα atoms are within 8 Å and are more than four positions apart in sequence — a standard proxy for tertiary packing density. The bounding box is the smallest axis-aligned box enclosing all Cα atoms.

Q: Where is each backbone atom in 3D?
A: Structure coordinates are given as an mmCIF _atom_site loop: one row per atom with element, residue name, chain id, sequence number, and x/y/z position in Å. Only the four main-chain atoms per residue are included here; side chains are omitted to keep the record compact.

Q: What is the amino-acid chain?
A: Primary structure: the covalent order of the twenty standard amino acids along the backbone. Two proteins with the same sequence will (almost always) fold to the same structure; two with 30% identity often share a fold but not the details.

Q: What if only a Cα trace is available?
A: Three-state secondary structure (P-SEA) collapses the eight DSSP classes into helix (a), strand (b), and coil (c). P-SEA assigns these from Cα geometry alone — distances and angles — without requiring backbone oxygens, so it works on any Cα trace.

Q: What family and function is it annotated with?
A: Database cross-references. InterPro integrates a dozen domain/family signature databases into unified entries with residue-range hits. GO terms attach function/process/location labels with evidence codes. CATH codes position the fold in a four-level structural taxonomy. Organism is the NCBI-taxonomy species name.

Q: How confident is the AlphaFold model at each residue?
A: pLDDT is the predicted lDDT-Cα score: AlphaFold's confidence that the local environment of each residue (all inter-atomic distances within 15 Å) is correctly placed. It is a per-residue number between 0 and 100, with higher meaning more reliable.

Q: How mobile is each atom in the crystal?
A: B-factor (Debye–Waller factor) reflects atomic displacement in the crystal lattice. It is an experimental observable (units Å²), not a prediction; low values mean the atom is pinned down, high values mean it moves or is heterogeneous across the crystal.

Q: Which residues are buried vs exposed?
A: SASA measures how much of the protein is reachable by solvent. It is computed by rolling a water-sized probe over the atomic surface and summing the exposed area (Å²). Per-residue SASA distinguishes core (buried, low SASA) from surface (exposed, high SASA) residues; total SASA is a whole-molecule size measure.

Q: What do the diagnostic plots show?
A: Plot images: a contact map (which residues are close in 3D, as an N×N binary image), a Ramachandran scatter (backbone torsion angles, revealing secondary-structure composition at a glance), and — for AlphaFold structures — a PAE heatmap (pairwise prediction confidence).

Q: What known structures does this most resemble?
A: The Foldseek neighbor list gives the closest experimentally determined structures in the PDB, ranked by structural alignment. TM-score near 1 means near-identical fold; near 0.3 means only rough topology match. This is how one finds what a novel AlphaFold prediction most resembles in the solved-structure universe.

Q: Are the domains correctly placed relative to each other?
A: Predicted aligned error is AlphaFold's pairwise confidence. Unlike pLDDT (per-residue), PAE is per-residue-pair and captures whether two parts of the structure are correctly placed relative to each other. Units are ångströms of expected positional error.

Q: What do the rendered images show?
A: Structure images are PyMOL renders from six orthogonal camera directions. Cartoon representation draws helices as coils and strands as arrows; sticks shows the backbone as bonds; surface shows the solvent-excluded envelope. Rainbow coloring maps sequence position to hue (blue→red, N→C); chain coloring assigns a distinct color per polypeptide.

Q: What are the backbone torsion angles?
A: φ (phi) and ψ (psi) are the two rotatable backbone dihedrals per residue: φ is the C(i-1)–N–Cα–C torsion, ψ is the N–Cα–C–N(i+1) torsion, both in degrees on (−180°, 180°]. α-helical residues cluster near (−60°, −45°); β-strand residues near (−120°, +130°). A Ramachandran plot is simply a scatter of (φ, ψ) for every residue.